Protein 6XWK (pdb70)

Nearest PDB structures (foldseek):
  6xwk-assembly1_AAA  TM=1.006E+00  e=3.021E-22  Phormidium rubidum A09DM
  6hrn-assembly1_A  TM=9.930E-01  e=2.877E-19  Nostoc sp.
  1gh0-assembly2_Q  TM=9.871E-01  e=2.371E-19  Limnospira platensis
  7d6w-assembly1_K  TM=9.845E-01  e=7.202E-19  Synechococcus sp. R42DM
  1f99-assembly1_M-2  TM=9.887E-01  e=1.416E-18  Polysiphonia stricta

B-factor: mean 17.6, std 9.59, range [8.57, 72.84]

Foldseek 3Di:
DDDLLVVQVVVQVVVPHDGDPVSVVSVVVCVVCLVLLLVLLVLLVVCLVVLLVVLLVQLCVVVVVLCPPDDPQGVVDVVNSVVSSVVLSVLSNQLSVCSNRVHNVSCVPPPLVCPVVVCVVSVHQLVSSLSSLVSSLVPSPDDDPSSVSSVVSSVVSNVSRD/DAFLVVVQVVVQVVVVHDRDPVNVVVVVVVVVCLVLLVLLLCQCVVCVLVLLVVLLVVLCVVVVQCDDVVHCHDPVSVVVLSVLLSVLSVLLSVCSNRVHNVSCCPPPQPCLLVVCVVVVNDLLSSLSSLVSSLVVSLCRSVPQPPDDDDDPPVSNVSSSVSSNVNSVRND

Structure (mmCIF, N/CA/C/O backbone):
data_6XWK
#
_entry.id   6XWK
#
_cell.length_a   106.320
_cell.length_b   106.320
_cell.length_c   58.670
_cell.angle_alpha   90.000
_cell.angle_beta   90.000
_cell.angle_gamma   120.000
#
_symmetry.space_group_name_H-M   'P 63'
#
loop_
_entity.id
_entity.type
_entity.pdbx_description
1 polymer 'Phycocyanin alpha subunit'
2 polymer 'Phycocyanin beta subunit'
3 non-polymer PHYCOCYANOBILIN
4 non-polymer DI(HYDROXYETHYL)ETHER
5 non-polymer 1,2-ETHANEDIOL
6 non-polymer IMIDAZOLE
7 non-polymer 'TRIETHYLENE GLYCOL'
8 water water
#
loop_
_atom_site.group_PDB
_atom_site.id
_atom_site.type_symbol
_atom_site.label_atom_id
_atom_site.label_alt_id
_atom_site.label_comp_id
_atom_site.label_asym_id
_atom_site.label_entity_id
_atom_site.label_seq_id
_atom_site.pdbx_PDB_ins_code
_atom_site.Cartn_x
_atom_site.Cartn_y
_atom_site.Cartn_z
_atom_site.occupancy
_atom_site.B_iso_or_equiv
_atom_site.auth_seq_id
_atom_site.auth_comp_id
_atom_site.auth_asym_id
_atom_site.auth_atom_id
_atom_site.pdbx_PDB_model_num
ATOM 1 N N A MET A 1 1 ? 18.782 46.066 -7.025 0.590 14.840 1 MET AAA N 1
ATOM 2 N N B MET A 1 1 ? 17.494 44.299 -6.133 0.410 12.617 1 MET AAA N 1
ATOM 3 C CA A MET A 1 1 ? 19.322 44.661 -7.073 0.590 12.153 1 MET AAA CA 1
ATOM 4 C CA B MET A 1 1 ? 18.741 44.018 -6.812 0.410 12.100 1 MET AAA CA 1
ATOM 5 C C A MET A 1 1 ? 18.414 43.801 -7.958 0.590 12.203 1 MET AAA C 1
ATOM 6 C C B MET A 1 1 ? 18.391 43.044 -7.900 0.410 12.891 1 MET AAA C 1
ATOM 7 O O A MET A 1 1 ? 17.192 43.856 -7.720 0.590 12.802 1 MET AAA O 1
ATOM 8 O O B MET A 1 1 ? 17.585 42.106 -7.780 0.410 12.741 1 MET AAA O 1
ATOM 17 N N . LYS A 1 2 ? 18.982 43.178 -9.004 1.000 13.227 2 LYS AAA N 1
ATOM 18 C CA A LYS A 1 2 ? 18.344 42.111 -9.760 0.500 15.932 2 LYS AAA CA 1
ATOM 19 C CA B LYS A 1 2 ? 18.376 42.184 -9.894 0.500 17.062 2 LYS AAA CA 1
ATOM 20 C C . LYS A 1 2 ? 19.363 41.069 -10.189 1.000 13.108 2 LYS AAA C 1
ATOM 21 O O . LYS A 1 2 ? 20.576 41.333 -10.260 1.000 13.989 2 LYS AAA O 1
ATOM 32 N N . THR A 1 3 ? 18.790 39.906 -10.390 1.000 11.376 3 THR AAA N 1
ATOM 33 C CA . THR A 1 3 ? 19.469 38.716 -10.871 1.000 11.500 3 THR AAA CA 1
ATOM 34 C C . THR A 1 3 ? 18.501 38.019 -11.801 1.000 11.027 3 THR AAA C 1
ATOM 35 O O . THR A 1 3 ? 17.315 38.334 -11.817 1.000 11.171 3 THR AAA O 1
ATOM 39 N N . PRO A 1 4 ? 18.970 37.072 -12.633 1.000 11.257 4 PRO AAA N 1
ATOM 40 C CA . PRO A 1 4 ? 18.020 36.316 -13.456 1.000 11.913 4 PRO AAA CA 1
ATOM 41 C C . PRO A 1 4 ? 16.832 35.766 -12.644 1.000 11.433 4 PRO AAA C 1
ATOM 42 O O . PRO A 1 4 ? 15.693 35.837 -13.111 1.000 12.240 4 PRO AAA O 1
ATOM 46 N N A MET A 1 5 ? 17.086 35.242 -11.443 0.690 11.721 5 MET AAA N 1
ATOM 47 N N B MET A 1 5 ? 17.095 35.244 -11.439 0.310 12.645 5 MET AAA N 1
ATOM 48 C CA A MET A 1 5 ? 15.960 34.734 -10.630 0.690 11.372 5 MET AAA CA 1
ATOM 49 C CA B MET A 1 5 ? 16.027 34.720 -10.547 0.310 13.796 5 MET AAA CA 1
ATOM 50 C C A MET A 1 5 ? 14.962 35.848 -10.300 0.690 11.347 5 MET AAA C 1
ATOM 51 C C B MET A 1 5 ? 14.989 35.813 -10.258 0.310 12.040 5 MET AAA C 1
ATOM 52 O O A MET A 1 5 ? 13.730 35.607 -10.398 0.690 12.785 5 MET AAA O 1
ATOM 53 O O B MET A 1 5 ? 13.775 35.531 -10.366 0.310 12.263 5 MET AAA O 1
ATOM 62 N N . THR A 1 6 ? 15.425 36.999 -9.837 1.000 11.050 6 THR AAA N 1
ATOM 63 C CA . THR A 1 6 ? 14.474 38.061 -9.454 1.000 11.804 6 THR AAA CA 1
ATOM 64 C C . THR A 1 6 ? 13.842 38.642 -10.729 1.000 11.170 6 THR AAA C 1
ATOM 65 O O . THR A 1 6 ? 12.683 39.070 -10.647 1.000 13.082 6 THR AAA O 1
ATOM 69 N N . GLU A 1 7 ? 14.520 38.666 -11.887 1.000 11.381 7 GLU AAA N 1
ATOM 70 C CA A GLU A 1 7 ? 13.908 39.196 -13.125 0.500 12.417 7 GLU AAA CA 1
ATOM 71 C CA B GLU A 1 7 ? 13.920 39.188 -13.136 0.500 12.366 7 GLU AAA CA 1
ATOM 72 C C . GLU A 1 7 ? 12.801 38.252 -13.588 1.000 11.555 7 GLU AAA C 1
ATOM 73 O O . GLU A 1 7 ? 11.805 38.741 -14.150 1.000 13.606 7 GLU AAA O 1
ATOM 84 N N . ALA A 1 8 ? 12.944 36.960 -13.355 1.000 12.128 8 ALA AAA N 1
ATOM 85 C CA . ALA A 1 8 ? 11.857 35.996 -13.658 1.000 13.441 8 ALA AAA CA 1
ATOM 86 C C . ALA A 1 8 ? 10.607 36.335 -12.835 1.000 12.953 8 ALA AAA C 1
ATOM 87 O O . ALA A 1 8 ? 9.480 36.412 -13.360 1.000 14.354 8 ALA AAA O 1
ATOM 89 N N . VAL A 1 9 ? 10.786 36.594 -11.541 1.000 12.780 9 VAL AAA N 1
ATOM 90 C CA . VAL A 1 9 ? 9.673 37.016 -10.658 1.000 12.310 9 VAL AAA CA 1
ATOM 91 C C . VAL A 1 9 ? 9.138 38.368 -11.102 1.000 12.866 9 VAL AAA C 1
ATOM 92 O O . VAL A 1 9 ? 7.893 38.546 -11.126 1.000 14.640 9 VAL AAA O 1
ATOM 96 N N . ALA A 1 10 ? 10.024 39.315 -11.422 1.000 13.081 10 ALA AAA N 1
ATOM 97 C CA . ALA A 1 10 ? 9.551 40.660 -11.811 1.000 14.325 10 ALA AAA CA 1
ATOM 98 C C . ALA A 1 10 ? 8.667 40.566 -13.067 1.000 13.277 10 ALA AAA C 1
ATOM 99 O O . ALA A 1 10 ? 7.669 41.306 -13.172 1.000 15.778 10 ALA AAA O 1
ATOM 101 N N . ALA A 1 11 ? 9.016 39.679 -13.985 1.000 13.988 11 ALA AAA N 1
ATOM 102 C CA . ALA A 1 11 ? 8.236 39.511 -15.226 1.000 14.666 11 ALA AAA CA 1
ATOM 103 C C . ALA A 1 11 ? 6.839 38.971 -14.883 1.000 16.068 11 ALA AAA C 1
ATOM 104 O O . ALA A 1 11 ? 5.814 39.509 -15.317 1.000 17.191 11 ALA AAA O 1
ATOM 106 N N . ALA A 1 12 ? 6.787 37.939 -14.055 1.000 14.104 12 ALA AAA N 1
ATOM 107 C CA . ALA A 1 12 ? 5.500 37.338 -13.633 1.000 14.305 12 ALA AAA CA 1
ATOM 108 C C . ALA A 1 12 ? 4.680 38.393 -12.914 1.000 14.354 12 ALA AAA C 1
ATOM 109 O O . ALA A 1 12 ? 3.492 38.556 -13.208 1.000 16.365 12 ALA AAA O 1
ATOM 111 N N . ASP A 1 13 ? 5.319 39.099 -11.985 1.000 14.738 13 ASP AAA N 1
ATOM 112 C CA . ASP A 1 13 ? 4.603 40.113 -11.188 1.000 15.126 13 ASP AAA CA 1
ATOM 113 C C . ASP A 1 13 ? 4.061 41.218 -12.099 1.000 16.132 13 ASP AAA C 1
ATOM 114 O O . ASP A 1 13 ? 2.921 41.694 -11.868 1.000 19.388 13 ASP AAA O 1
ATOM 119 N N . SER A 1 14 ? 4.844 41.681 -13.057 1.000 17.901 14 SER AAA N 1
ATOM 120 C CA . SER A 1 14 ? 4.415 42.779 -13.965 1.000 18.516 14 SER AAA CA 1
ATOM 121 C C . SER A 1 14 ? 3.132 42.388 -14.713 1.000 20.085 14 SER AAA C 1
ATOM 122 O O . SER A 1 14 ? 2.392 43.294 -15.172 1.000 25.132 14 SER AAA O 1
ATOM 125 N N . GLN A 1 15 ? 2.855 41.088 -14.857 1.000 19.123 15 GLN AAA N 1
ATOM 126 C CA . GLN A 1 15 ? 1.651 40.574 -15.556 1.000 21.269 15 GLN AAA CA 1
ATOM 127 C C . GLN A 1 15 ? 0.623 39.992 -14.575 1.000 20.148 15 GLN AAA C 1
ATOM 128 O O . GLN A 1 15 ? -0.358 39.374 -15.049 1.000 24.669 15 GLN AAA O 1
ATOM 134 N N . GLY A 1 16 ? 0.811 40.197 -13.271 1.000 20.139 16 GLY AAA N 1
ATOM 135 C CA . GLY A 1 16 ? -0.180 39.764 -12.275 1.000 20.572 16 GLY AAA CA 1
ATOM 136 C C . GLY A 1 16 ? -0.380 38.259 -12.275 1.000 21.529 16 GLY AAA C 1
ATOM 137 O O . GLY A 1 16 ? -1.488 37.831 -11.927 1.000 22.618 16 GLY AAA O 1
ATOM 138 N N . ARG A 1 17 ? 0.651 37.463 -12.582 1.000 17.280 17 ARG AAA N 1
ATOM 139 C CA . ARG A 1 17 ? 0.437 36.008 -12.756 1.000 17.110 17 ARG AAA CA 1
ATOM 140 C C . ARG A 1 17 ? 1.459 35.175 -11.994 1.000 13.731 17 ARG AAA C 1
ATOM 141 O O . ARG A 1 17 ? 2.527 35.670 -11.605 1.000 14.071 17 ARG AAA O 1
ATOM 149 N N . PHE A 1 18 ? 1.106 33.913 -11.795 1.000 13.587 18 PHE AAA N 1
ATOM 150 C CA . PHE A 1 18 ? 2.034 32.914 -11.238 1.000 12.889 18 PHE AAA CA 1
ATOM 151 C C . PHE A 1 18 ? 3.178 32.683 -12.215 1.000 13.755 18 PHE AAA C 1
ATOM 152 O O . PHE A 1 18 ? 3.117 33.031 -13.418 1.000 14.263 18 PHE AAA O 1
ATOM 160 N N . LEU A 1 19 ? 4.273 32.143 -11.706 1.000 13.669 19 LEU AAA N 1
ATOM 161 C CA . LEU A 1 19 ? 5.446 31.838 -12.560 1.000 13.421 19 LEU AAA CA 1
ATOM 162 C C . LEU A 1 19 ? 5.064 30.838 -13.643 1.000 14.684 19 LEU AAA C 1
ATOM 163 O O . LEU A 1 19 ? 4.285 29.894 -13.393 1.000 16.976 19 LEU AAA O 1
ATOM 168 N N . SER A 1 20 ? 5.643 31.062 -14.812 1.000 14.979 20 SER AAA N 1
ATOM 169 C CA . SER A 1 20 ? 5.419 30.288 -16.059 1.000 15.524 20 SER AAA CA 1
ATOM 170 C C . SER A 1 20 ? 6.434 29.133 -16.138 1.000 16.212 20 SER AAA C 1
ATOM 171 O O . SER A 1 20 ? 7.461 29.100 -15.399 1.000 14.731 20 SER AAA O 1
ATOM 174 N N A SER A 1 21 ? 6.202 28.217 -17.065 0.530 15.967 21 SER AAA N 1
ATOM 175 N N B SER A 1 21 ? 6.194 28.210 -17.059 0.470 16.381 21 SER AAA N 1
ATOM 176 C CA A SER A 1 21 ? 7.163 27.120 -17.321 0.530 17.258 21 SER AAA CA 1
ATOM 177 C CA B SER A 1 21 ? 7.152 27.112 -17.332 0.470 18.002 21 SER AAA CA 1
ATOM 178 C C A SER A 1 21 ? 8.524 27.720 -17.677 0.530 14.523 21 SER AAA C 1
ATOM 179 C C B SER A 1 21 ? 8.516 27.715 -17.674 0.470 14.846 21 SER AAA C 1
ATOM 180 O O A SER A 1 21 ? 9.549 27.171 -17.250 0.530 15.424 21 SER AAA O 1
ATOM 181 O O B SER A 1 21 ? 9.536 27.166 -17.222 0.470 16.015 21 SER AAA O 1
ATOM 186 N N . SER A 1 22 ? 8.549 28.780 -18.480 1.000 15.192 22 SER AAA N 1
ATOM 187 C CA . SER A 1 22 ? 9.830 29.373 -18.899 1.000 15.987 22 SER AAA CA 1
ATOM 188 C C . SER A 1 22 ? 10.560 29.953 -17.678 1.000 14.691 22 SER AAA C 1
ATOM 189 O O . SER A 1 22 ? 11.790 29.913 -17.600 1.000 14.684 22 SER AAA O 1
ATOM 192 N N . GLU A 1 23 ? 9.834 30.506 -16.728 1.000 14.271 23 GLU AAA N 1
ATOM 193 C CA . GLU A 1 23 ? 10.452 31.094 -15.513 1.000 15.200 23 GLU AAA CA 1
ATOM 194 C C . GLU A 1 23 ? 10.980 29.953 -14.623 1.000 13.157 23 GLU AAA C 1
ATOM 195 O O . GLU A 1 23 ? 12.079 30.094 -14.045 1.000 15.076 23 GLU AAA O 1
ATOM 201 N N . LEU A 1 24 ? 10.300 28.803 -14.550 1.000 14.403 24 LEU AAA N 1
ATOM 202 C CA . LEU A 1 24 ? 10.863 27.643 -13.785 1.000 13.704 24 LEU AAA CA 1
ATOM 203 C C . LEU A 1 24 ? 12.189 27.200 -14.417 1.000 13.362 24 LEU AAA C 1
ATOM 204 O O . LEU A 1 24 ? 13.111 26.780 -13.686 1.000 14.149 24 LEU AAA O 1
ATOM 209 N N . GLN A 1 25 ? 12.326 27.277 -15.739 1.000 12.993 25 GLN AAA N 1
ATOM 210 C CA . GLN A 1 25 ? 13.605 26.904 -16.381 1.000 12.554 25 GLN AAA CA 1
ATOM 211 C C . GLN A 1 25 ? 14.743 27.817 -15.933 1.000 11.494 25 GLN AAA C 1
ATOM 212 O O . GLN A 1 25 ? 15.880 27.342 -15.846 1.000 12.210 25 GLN AAA O 1
ATOM 218 N N . VAL A 1 26 ? 14.457 29.089 -15.663 1.000 11.327 26 VAL AAA N 1
ATOM 219 C CA . VAL A 1 26 ? 15.501 29.999 -15.107 1.000 10.942 26 VAL AAA CA 1
ATOM 220 C C . VAL A 1 26 ? 16.037 29.423 -13.792 1.000 10.345 26 VAL AAA C 1
ATOM 221 O O . VAL A 1 26 ? 17.239 29.440 -13.540 1.000 11.031 26 VAL AAA O 1
ATOM 225 N N . ALA A 1 27 ? 15.147 28.914 -12.947 1.000 11.125 27 ALA AAA N 1
ATOM 226 C CA . ALA A 1 27 ? 15.583 28.322 -11.664 1.000 11.187 27 ALA AAA CA 1
ATOM 227 C C . ALA A 1 27 ? 16.378 27.039 -11.896 1.000 11.474 27 ALA AAA C 1
ATOM 228 O O . ALA A 1 27 ? 17.425 26.855 -11.262 1.000 11.418 27 ALA AAA O 1
ATOM 230 N N . PHE A 1 28 ? 15.948 26.184 -12.819 1.000 11.651 28 PHE AAA N 1
ATOM 231 C CA . PHE A 1 28 ? 16.744 24.975 -13.105 1.000 12.409 28 PHE AAA CA 1
ATOM 232 C C . PHE A 1 28 ? 18.153 25.375 -13.522 1.000 11.366 28 PHE AAA C 1
ATOM 233 O O . PHE A 1 28 ? 19.126 24.791 -13.058 1.000 11.952 28 PHE AAA O 1
ATOM 241 N N . GLY A 1 29 ? 18.260 26.317 -14.460 1.000 11.104 29 GLY AAA N 1
ATOM 242 C CA . GLY A 1 29 ? 19.587 26.714 -14.936 1.000 10.938 29 GLY AAA CA 1
ATOM 243 C C . GLY A 1 29 ? 20.419 27.330 -13.829 1.000 11.493 29 GLY AAA C 1
ATOM 244 O O . GLY A 1 29 ? 21.633 27.098 -13.749 1.000 11.802 29 GLY AAA O 1
ATOM 245 N N . ARG A 1 30 ? 19.797 28.166 -13.008 1.000 10.208 30 ARG AAA N 1
ATOM 246 C CA . ARG A 1 30 ? 20.542 28.854 -11.945 1.000 10.748 30 ARG AAA CA 1
ATOM 247 C C . ARG A 1 30 ? 21.121 27.814 -10.990 1.000 10.329 30 ARG AAA C 1
ATOM 248 O O . ARG A 1 30 ? 22.297 27.870 -10.667 1.000 11.579 30 ARG AAA O 1
ATOM 256 N N . PHE A 1 31 ? 20.288 26.887 -10.533 1.000 11.055 31 PHE AAA N 1
ATOM 257 C CA . PHE A 1 31 ? 20.803 25.912 -9.573 1.000 11.522 31 PHE AAA CA 1
ATOM 258 C C . PHE A 1 31 ? 21.808 24.967 -10.232 1.000 13.551 31 PHE AAA C 1
ATOM 259 O O . PHE A 1 31 ? 22.725 24.494 -9.554 1.000 15.209 31 PHE AAA O 1
ATOM 267 N N . ARG A 1 32 ? 21.688 24.716 -11.532 1.000 12.408 32 ARG AAA N 1
ATOM 268 C CA . ARG A 1 32 ? 22.645 23.829 -12.226 1.000 13.338 32 ARG AAA CA 1
ATOM 269 C C . ARG A 1 32 ? 24.056 24.431 -12.198 1.000 13.559 32 ARG AAA C 1
ATOM 270 O O . ARG A 1 32 ? 25.027 23.674 -12.124 1.000 16.337 32 ARG AAA O 1
ATOM 278 N N . GLN A 1 33 ? 24.182 25.753 -12.276 1.000 13.269 33 GLN AAA N 1
ATOM 279 C CA . GLN A 1 33 ? 25.503 26.408 -12.376 1.000 14.968 33 GLN AAA CA 1
ATOM 280 C C . GLN A 1 33 ? 25.914 27.178 -11.135 1.000 12.826 33 GLN AAA C 1
ATOM 281 O O . GLN A 1 33 ? 27.032 27.682 -11.127 1.000 13.571 33 GLN AAA O 1
ATOM 287 N N . ALA A 1 34 ? 25.062 27.278 -10.114 1.000 11.602 34 ALA AAA N 1
ATOM 288 C CA . ALA A 1 34 ? 25.359 28.206 -8.997 1.000 12.138 34 ALA AAA CA 1
ATOM 289 C C . ALA A 1 34 ? 26.609 27.789 -8.230 1.000 11.842 34 ALA AAA C 1
ATOM 290 O O . ALA A 1 34 ? 27.356 28.666 -7.763 1.000 13.056 34 ALA AAA O 1
ATOM 292 N N . GLN A 1 35 ? 26.832 26.493 -8.081 1.000 12.729 35 GLN AAA N 1
ATOM 293 C CA . GLN A 1 35 ? 27.971 26.025 -7.278 1.000 13.882 35 GLN AAA CA 1
ATOM 294 C C . GLN A 1 35 ? 29.270 26.556 -7.885 1.000 13.480 35 GLN AAA C 1
ATOM 295 O O . GLN A 1 35 ? 30.197 26.892 -7.131 1.000 14.823 35 GLN AAA O 1
ATOM 301 N N . ALA A 1 36 ? 29.378 26.645 -9.210 1.000 13.370 36 ALA AAA N 1
ATOM 302 C CA . ALA A 1 36 ? 30.618 27.108 -9.861 1.000 14.070 36 ALA AAA CA 1
ATOM 303 C C . A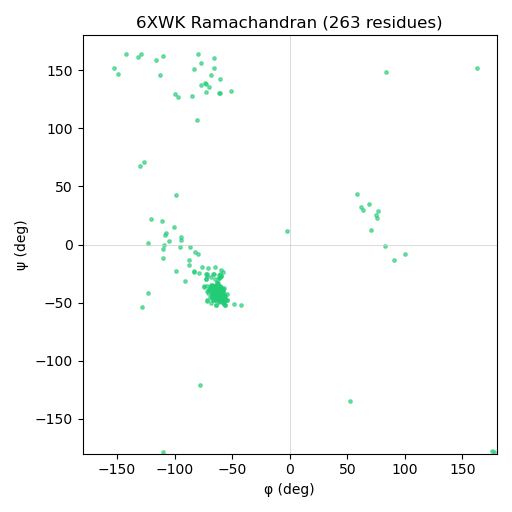LA A 1 36 ? 30.968 28.503 -9.315 1.000 13.342 36 ALA AAA C 1
ATOM 304 O O . ALA A 1 36 ? 32.141 28.813 -9.051 1.000 13.396 36 ALA AAA O 1
ATOM 306 N N . GLY A 1 37 ? 29.971 29.373 -9.272 1.000 13.059 37 GLY AAA N 1
ATOM 307 C CA . GLY A 1 37 ? 30.198 30.747 -8.812 1.000 12.037 37 GLY AAA CA 1
ATOM 308 C C . GLY A 1 37 ? 30.534 30.793 -7.328 1.000 10.280 37 GLY AAA C 1
ATOM 309 O O . GLY A 1 37 ? 31.413 31.577 -6.907 1.000 11.564 37 GLY AAA O 1
ATOM 310 N N . LEU A 1 38 ? 29.874 29.969 -6.522 1.000 10.631 38 LEU AAA N 1
ATOM 311 C CA . LEU A 1 38 ? 30.179 29.894 -5.078 1.000 10.591 38 LEU AAA CA 1
ATOM 312 C C . LEU A 1 38 ? 31.633 29.481 -4.882 1.000 11.177 38 LEU AAA C 1
ATOM 313 O O . LEU A 1 38 ? 32.338 30.099 -4.058 1.000 11.359 38 LEU AAA O 1
ATOM 318 N N . SER A 1 39 ? 32.079 28.460 -5.605 1.000 11.392 39 SER AAA N 1
ATOM 319 C CA . SER A 1 39 ? 33.447 27.957 -5.438 1.000 11.793 39 SER AAA CA 1
ATOM 320 C C . SER A 1 39 ? 34.458 29.020 -5.868 1.000 12.353 39 SER AAA C 1
ATOM 321 O O . SER A 1 39 ? 35.485 29.183 -5.199 1.000 13.720 39 SER AAA O 1
ATOM 324 N N . ALA A 1 40 ? 34.213 29.684 -7.000 1.000 11.609 40 ALA AAA N 1
ATOM 325 C CA . ALA A 1 40 ? 35.132 30.726 -7.483 1.000 11.778 40 ALA AAA CA 1
ATOM 326 C C . ALA A 1 40 ? 35.201 31.898 -6.487 1.000 11.328 40 ALA AAA C 1
ATOM 327 O O . ALA A 1 40 ? 36.273 32.430 -6.223 1.000 12.749 40 ALA AAA O 1
ATOM 329 N N . ALA A 1 41 ? 34.056 32.305 -5.951 1.000 10.934 41 ALA AAA N 1
ATOM 330 C CA . ALA A 1 41 ? 34.030 33.390 -4.950 1.000 11.007 41 ALA AAA CA 1
ATOM 331 C C . ALA A 1 41 ? 34.898 33.036 -3.738 1.000 11.170 41 ALA AAA C 1
ATOM 332 O O . ALA A 1 41 ? 35.675 33.868 -3.239 1.000 13.342 41 ALA AAA O 1
ATOM 334 N N . GLN A 1 42 ? 34.729 31.817 -3.256 1.000 12.250 42 GLN AAA N 1
ATOM 335 C CA . GLN A 1 42 ? 35.455 31.339 -2.065 1.000 14.099 42 GLN AAA CA 1
ATOM 336 C C . GLN A 1 42 ? 36.954 31.314 -2.361 1.000 15.229 42 GLN AAA C 1
ATOM 337 O O . GLN A 1 42 ? 37.742 31.711 -1.508 1.000 16.924 42 GLN AAA O 1
ATOM 343 N N . ALA A 1 43 ? 37.353 30.859 -3.548 1.000 15.198 43 ALA AAA N 1
ATOM 344 C CA . ALA A 1 43 ? 38.778 30.799 -3.911 1.000 18.249 43 ALA AAA CA 1
ATOM 345 C C . ALA A 1 43 ? 39.360 32.217 -3.890 1.000 16.354 43 ALA AAA C 1
ATOM 346 O O . ALA A 1 43 ? 40.452 32.418 -3.374 1.000 19.938 43 ALA AAA O 1
ATOM 348 N N . LEU A 1 44 ? 38.690 33.183 -4.503 1.000 13.286 44 LEU AAA N 1
ATOM 349 C CA . LEU A 1 44 ? 39.191 34.582 -4.518 1.000 13.153 44 LEU AAA CA 1
ATOM 350 C C . LEU A 1 44 ? 39.279 35.124 -3.101 1.000 14.024 44 LEU AAA C 1
ATOM 351 O O . LEU A 1 44 ? 40.268 35.779 -2.764 1.000 14.598 44 LEU AAA O 1
ATOM 356 N N . SER A 1 45 ? 38.233 34.936 -2.308 1.000 13.601 45 SER AAA N 1
ATOM 357 C CA A SER A 1 45 ? 38.156 35.455 -0.920 0.510 14.121 45 SER AAA CA 1
ATOM 358 C CA B SER A 1 45 ? 38.225 35.566 -0.969 0.490 14.398 45 SER AAA CA 1
ATOM 359 C C . SER A 1 45 ? 39.385 35.006 -0.127 1.000 14.545 45 SER AAA C 1
ATOM 360 O O . SER A 1 45 ? 39.953 35.790 0.630 1.000 15.545 45 SER AAA O 1
ATOM 365 N N . GLU A 1 46 ? 39.756 33.742 -0.307 1.000 14.756 46 GLU AAA N 1
ATOM 366 C CA . GLU A 1 46 ? 40.846 33.156 0.484 1.000 15.802 46 GLU AAA CA 1
ATOM 367 C C . GLU A 1 46 ? 42.182 33.812 0.137 1.000 15.024 46 GLU AAA C 1
ATOM 368 O O . GLU A 1 46 ? 43.041 33.807 0.994 1.000 18.059 46 GLU AAA O 1
ATOM 374 N N . ASN A 1 47 ? 42.311 34.367 -1.062 1.000 14.063 47 ASN AAA N 1
ATOM 375 C CA A ASN A 1 47 ? 43.546 35.012 -1.556 0.500 14.217 47 ASN AAA CA 1
ATOM 376 C CA B ASN A 1 47 ? 43.561 35.023 -1.524 0.500 13.553 47 ASN AAA CA 1
ATOM 377 C C . ASN A 1 47 ? 43.391 36.542 -1.584 1.000 12.748 47 ASN AAA C 1
ATOM 378 O O . ASN A 1 47 ? 44.207 37.197 -2.230 1.000 13.305 47 ASN AAA O 1
ATOM 387 N N . ALA A 1 48 ? 42.426 37.102 -0.851 1.000 12.898 48 ALA AAA N 1
ATOM 388 C CA . ALA A 1 48 ? 42.118 38.540 -1.012 1.000 13.982 48 ALA AAA CA 1
ATOM 389 C C . ALA A 1 48 ? 43.301 39.406 -0.618 1.000 12.489 48 ALA AAA C 1
ATOM 390 O O . ALA A 1 48 ? 43.588 40.384 -1.340 1.000 13.424 48 ALA AAA O 1
ATOM 392 N N . AS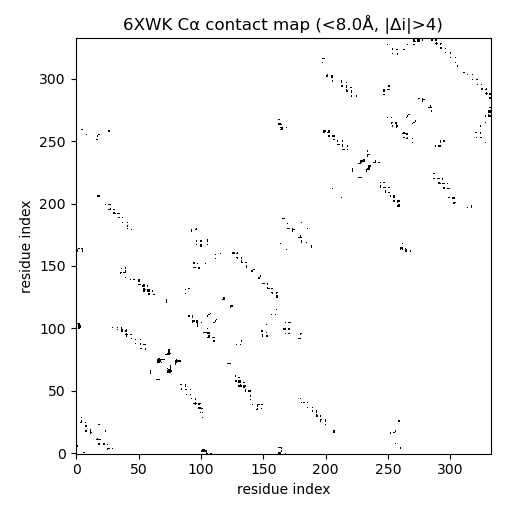P A 1 49 ? 43.963 39.125 0.495 1.000 14.629 49 ASP AAA N 1
ATOM 393 C CA . ASP A 1 49 ? 45.042 40.033 0.930 1.000 17.835 49 ASP AAA CA 1
ATOM 394 C C . ASP A 1 49 ? 46.147 40.109 -0.123 1.000 15.680 49 ASP AAA C 1
ATOM 395 O O . ASP A 1 49 ? 46.578 41.208 -0.466 1.000 16.757 49 ASP AAA O 1
ATOM 400 N N A SER A 1 50 ? 46.608 38.960 -0.619 0.620 14.312 50 SER AAA N 1
ATOM 401 N N B SER A 1 50 ? 46.598 38.971 -0.644 0.380 16.443 50 SER AAA N 1
ATOM 402 C CA A SER A 1 50 ? 47.680 38.900 -1.642 0.620 14.639 50 SER AAA CA 1
ATOM 403 C CA B SER A 1 50 ? 47.712 38.950 -1.621 0.380 16.421 50 SER AAA CA 1
ATOM 404 C C A SER A 1 50 ? 47.211 39.648 -2.892 0.620 13.040 50 SER AAA C 1
ATOM 405 C C B SER A 1 50 ? 47.251 39.572 -2.946 0.380 14.242 50 SER AAA C 1
ATOM 406 O O A SER A 1 50 ? 47.980 40.467 -3.436 0.620 14.085 50 SER AAA O 1
ATOM 407 O O B SER A 1 50 ? 48.071 40.249 -3.591 0.380 14.279 50 SER AAA O 1
ATOM 412 N N . LEU A 1 51 ? 45.994 39.367 -3.358 1.000 12.719 51 LEU AAA N 1
ATOM 413 C CA . LEU A 1 51 ? 45.513 39.971 -4.619 1.000 11.829 51 LEU AAA CA 1
ATOM 414 C C . LEU A 1 51 ? 45.403 41.488 -4.493 1.000 11.521 51 LEU AAA C 1
ATOM 415 O O . LEU A 1 51 ? 45.814 42.190 -5.407 1.000 11.665 51 LEU AAA O 1
ATOM 420 N N . VAL A 1 52 ? 44.868 41.978 -3.364 1.000 10.986 52 VAL AAA N 1
ATOM 421 C CA . VAL A 1 52 ? 44.680 43.429 -3.196 1.000 11.489 52 VAL AAA CA 1
ATOM 422 C C . VAL A 1 52 ? 46.045 44.107 -3.092 1.000 11.537 52 VAL AAA C 1
ATOM 423 O O . VAL A 1 52 ? 46.259 45.140 -3.735 1.000 12.785 52 VAL AAA O 1
ATOM 427 N N . ASP A 1 53 ? 46.910 43.594 -2.224 1.000 12.623 53 ASP AAA N 1
ATOM 428 C CA . ASP A 1 53 ? 48.233 44.222 -2.016 1.000 14.542 53 ASP AAA CA 1
ATOM 429 C C . ASP A 1 53 ? 49.044 44.157 -3.324 1.000 13.446 53 ASP AAA C 1
ATOM 430 O O . ASP A 1 53 ? 49.726 45.127 -3.677 1.000 13.655 53 ASP AAA O 1
ATOM 435 N N . GLY A 1 54 ? 48.989 43.030 -4.018 1.000 12.407 54 GLY AAA N 1
ATOM 436 C CA . GLY A 1 54 ? 49.724 42.906 -5.269 1.000 13.012 54 GLY AAA CA 1
ATOM 437 C C . GLY A 1 54 ? 49.160 43.870 -6.310 1.000 11.773 54 GLY AAA C 1
ATOM 438 O O . GLY A 1 54 ? 49.914 44.470 -7.075 1.000 12.365 54 GLY AAA O 1
ATOM 439 N N . ALA A 1 55 ? 47.856 44.040 -6.335 1.000 11.312 55 ALA AAA N 1
ATOM 440 C CA . ALA A 1 55 ? 47.207 44.928 -7.315 1.000 10.748 55 ALA AAA CA 1
ATOM 441 C C . ALA A 1 55 ? 47.616 46.376 -7.034 1.000 10.644 55 ALA AAA C 1
ATOM 442 O O . ALA A 1 55 ? 47.913 47.146 -7.951 1.000 10.775 55 ALA AAA O 1
ATOM 444 N N . ALA A 1 56 ? 47.635 46.758 -5.759 1.000 10.493 56 ALA AAA N 1
ATOM 445 C CA . ALA A 1 56 ? 48.039 48.131 -5.395 1.000 11.119 56 ALA AAA CA 1
ATOM 446 C C . ALA A 1 56 ? 49.479 48.377 -5.876 1.000 11.271 56 ALA AAA C 1
ATOM 447 O O . ALA A 1 56 ? 49.751 49.400 -6.490 1.000 11.698 56 ALA AAA O 1
ATOM 449 N N A GLN A 1 57 ? 50.384 47.446 -5.605 0.540 11.989 57 GLN AAA N 1
ATOM 450 N N B GLN A 1 57 ? 50.379 47.442 -5.553 0.460 12.596 57 GLN AAA N 1
ATOM 451 C CA A GLN A 1 57 ? 51.789 47.641 -6.025 0.540 12.228 57 GLN AAA CA 1
ATOM 452 C CA B GLN A 1 57 ? 51.795 47.479 -5.998 0.460 13.937 57 GLN AAA CA 1
ATOM 453 C C A GLN A 1 57 ? 51.874 47.658 -7.557 0.540 12.001 57 GLN AAA C 1
ATOM 454 C C B GLN A 1 57 ? 51.833 47.669 -7.522 0.460 12.665 57 GLN AAA C 1
ATOM 455 O O A GLN A 1 57 ? 52.749 48.373 -8.090 0.540 12.643 57 GLN AAA O 1
ATOM 456 O O B GLN A 1 57 ? 52.616 48.514 -8.006 0.460 13.301 57 GLN AAA O 1
ATOM 467 N N . ALA A 1 58 ? 51.036 46.901 -8.262 1.000 11.742 58 ALA AAA N 1
ATOM 468 C CA . ALA A 1 58 ? 51.015 46.937 -9.735 1.000 11.571 58 ALA AAA CA 1
ATOM 469 C C . ALA A 1 58 ? 50.620 48.331 -10.244 1.000 11.225 58 ALA AAA C 1
ATOM 470 O O . ALA A 1 58 ? 51.209 48.837 -11.195 1.000 12.471 58 ALA AAA O 1
ATOM 472 N N . VAL A 1 59 ? 49.645 48.955 -9.583 1.000 11.253 59 VAL AAA N 1
ATOM 473 C CA . VAL A 1 59 ? 49.208 50.316 -9.955 1.000 10.942 59 VAL AAA CA 1
ATOM 474 C C . VAL A 1 59 ? 50.343 51.304 -9.700 1.000 10.973 59 VAL AAA C 1
ATOM 475 O O . VAL A 1 59 ? 50.641 52.133 -10.537 1.000 12.000 59 VAL AAA O 1
ATOM 479 N N . TYR A 1 60 ? 50.979 51.209 -8.533 1.000 11.126 60 TYR AAA N 1
ATOM 480 C CA . TYR A 1 60 ? 52.049 52.162 -8.183 1.000 11.672 60 TYR AAA CA 1
ATOM 481 C C . TYR A 1 60 ? 53.202 52.022 -9.192 1.000 11.646 60 TYR AAA C 1
ATOM 482 O O . TYR A 1 60 ? 53.851 53.006 -9.501 1.000 12.156 60 TYR AAA O 1
ATOM 491 N N . GLN A 1 61 ? 53.479 50.813 -9.662 1.000 11.679 61 GLN AAA N 1
ATOM 492 C CA . GLN A 1 61 ? 54.556 50.578 -10.646 1.000 11.890 61 GLN AAA CA 1
ATOM 493 C C . GLN A 1 61 ? 54.199 51.234 -11.982 1.000 12.499 61 GLN AAA C 1
ATOM 494 O O . GLN A 1 61 ? 55.058 51.855 -12.600 1.000 12.967 61 GLN AAA O 1
ATOM 500 N N . LYS A 1 62 ? 52.965 51.075 -12.449 1.000 12.656 62 LYS AAA N 1
ATOM 501 C CA . LYS A 1 62 ? 52.539 51.643 -13.739 1.000 14.147 62 LYS AAA CA 1
ATOM 502 C C . LYS A 1 62 ? 52.378 53.151 -13.695 1.000 12.156 62 LYS AAA C 1
ATOM 503 O O . LYS A 1 62 ? 52.558 53.794 -14.754 1.000 13.842 62 LYS AAA O 1
ATOM 509 N N . PHE A 1 63 ? 52.032 53.705 -12.530 1.000 11.301 63 PHE AAA N 1
ATOM 510 C CA . PHE A 1 63 ? 51.755 55.132 -12.367 1.000 11.223 63 PHE AAA CA 1
ATOM 511 C C . PHE A 1 63 ? 52.604 55.682 -11.237 1.000 10.401 63 PHE AAA C 1
ATOM 512 O O . PHE A 1 63 ? 52.108 55.976 -10.154 1.000 11.109 63 PHE AAA O 1
ATOM 520 N N . PRO A 1 64 ? 53.939 55.808 -11.421 1.000 11.868 64 PRO AAA N 1
ATOM 521 C CA . PRO A 1 64 ? 54.794 56.130 -10.281 1.000 13.282 64 PRO AAA CA 1
ATOM 522 C C . PRO A 1 64 ? 54.473 57.459 -9.597 1.000 12.480 64 PRO AAA C 1
ATOM 523 O O . PRO A 1 64 ? 54.670 57.605 -8.394 1.000 14.000 64 PRO AAA O 1
ATOM 527 N N . TYR A 1 65 ? 53.925 58.400 -10.336 1.000 12.542 65 TYR AAA N 1
ATOM 528 C CA . TYR A 1 65 ? 53.558 59.729 -9.802 1.000 12.511 65 TYR AAA CA 1
ATOM 529 C C . TYR A 1 65 ? 52.548 59.608 -8.670 1.000 12.359 65 TYR AAA C 1
ATOM 530 O O . TYR A 1 65 ? 52.495 60.500 -7.808 1.000 13.600 65 TYR AAA O 1
ATOM 539 N N . THR A 1 66 ? 51.747 58.549 -8.667 1.000 11.644 66 THR AAA N 1
ATOM 540 C CA . THR A 1 66 ? 50.707 58.390 -7.627 1.000 11.788 66 THR AAA CA 1
ATOM 541 C C . THR A 1 66 ? 51.312 58.211 -6.238 1.000 12.102 66 THR AAA C 1
ATOM 542 O O . THR A 1 66 ? 50.579 58.424 -5.266 1.000 12.707 66 THR AAA O 1
ATOM 546 N N . THR A 1 67 ? 52.583 57.822 -6.121 1.000 11.782 67 THR AAA N 1
ATOM 547 C CA . THR A 1 67 ? 53.216 57.677 -4.796 1.000 11.906 67 THR AAA CA 1
ATOM 548 C C . THR A 1 67 ? 54.238 58.785 -4.553 1.000 12.524 67 THR AAA C 1
ATOM 549 O O . THR A 1 67 ? 54.861 58.767 -3.504 1.000 14.886 67 THR AAA O 1
ATOM 553 N N . GLN A 1 68 ? 54.309 59.778 -5.422 1.000 13.100 68 GLN AAA N 1
ATOM 554 C CA . GLN A 1 68 ? 55.333 60.857 -5.335 1.000 15.113 68 GLN AAA CA 1
ATOM 555 C C . GLN A 1 68 ? 54.685 62.234 -5.262 1.000 17.447 68 GLN AAA C 1
ATOM 556 O O . GLN A 1 68 ? 55.172 63.056 -4.505 1.000 21.901 68 GLN AAA O 1
ATOM 562 N N . MET A 1 69 ? 53.644 62.480 -6.042 1.000 16.415 69 MET AAA N 1
ATOM 563 C CA . MET A 1 69 ? 53.000 63.804 -6.090 1.000 17.793 69 MET AAA CA 1
ATOM 564 C C . MET A 1 69 ? 52.193 64.021 -4.818 1.000 17.644 69 MET AAA C 1
ATOM 565 O O . MET A 1 69 ? 51.496 63.088 -4.351 1.000 16.278 69 MET AAA O 1
ATOM 570 N N . GLN A 1 70 ? 52.261 65.236 -4.292 1.000 20.110 70 GLN AAA N 1
ATOM 571 C CA . GLN A 1 70 ? 51.438 65.630 -3.144 1.000 20.721 70 GLN AAA CA 1
ATOM 572 C C . GLN A 1 70 ? 50.033 65.895 -3.680 1.000 20.164 70 GLN AAA C 1
ATOM 573 O O . GLN A 1 70 ? 49.869 66.521 -4.712 1.000 24.481 70 GLN AAA O 1
ATOM 579 N N . GLY A 1 71 ? 49.053 65.432 -2.958 1.000 17.392 71 GLY AAA N 1
ATOM 580 C CA . GLY A 1 71 ? 47.651 65.761 -3.216 1.000 18.236 71 GLY AAA CA 1
ATOM 581 C C . GLY A 1 71 ? 46.742 64.783 -2.516 1.000 15.370 71 GLY AAA C 1
ATOM 582 O O . GLY A 1 71 ? 47.134 63.638 -2.311 1.000 14.683 71 GLY AAA O 1
ATOM 583 N N . ASP A 1 72 ? 45.547 65.239 -2.169 1.000 17.205 72 ASP AAA N 1
ATOM 584 C CA . ASP A 1 72 ? 44.570 64.383 -1.464 1.000 17.229 72 ASP AAA CA 1
ATOM 585 C C . ASP A 1 72 ? 44.186 63.159 -2.302 1.000 14.367 72 ASP AAA C 1
ATOM 586 O O . ASP A 1 72 ? 43.790 62.141 -1.713 1.000 16.386 72 ASP AAA O 1
ATOM 591 N N . ASN A 1 73 ? 44.283 63.251 -3.625 1.000 13.868 73 ASN AAA N 1
ATOM 592 C CA . ASN A 1 73 ? 43.887 62.169 -4.557 1.000 13.037 73 ASN AAA CA 1
ATOM 593 C C . ASN A 1 73 ? 44.979 61.114 -4.711 1.000 11.547 73 ASN AAA C 1
ATOM 594 O O . ASN A 1 73 ? 44.699 60.105 -5.359 1.000 12.014 73 ASN AAA O 1
ATOM 599 N N . TYR A 1 74 ? 46.163 61.307 -4.135 1.000 12.110 74 TYR AAA N 1
ATOM 600 C CA . TYR A 1 74 ? 47.312 60.429 -4.404 1.000 11.845 74 TYR AAA CA 1
ATOM 601 C C . TYR A 1 74 ? 47.681 59.563 -3.211 1.000 11.989 74 TYR AAA C 1
ATOM 602 O O . TYR A 1 74 ? 47.361 59.835 -2.061 1.000 15.470 74 TYR AAA O 1
ATOM 611 N N . ALA A 1 75 ? 48.430 58.526 -3.515 1.000 13.126 75 ALA AAA N 1
ATOM 612 C CA . ALA A 1 75 ? 48.945 57.511 -2.576 1.000 11.840 75 ALA AAA CA 1
ATOM 613 C C . ALA A 1 75 ? 50.404 57.832 -2.205 1.000 12.266 75 ALA AAA C 1
ATOM 614 O O . ALA A 1 75 ? 51.216 56.900 -2.061 1.000 13.629 75 ALA AAA O 1
ATOM 616 N N . SER A 1 76 ? 50.692 59.110 -1.963 1.000 13.598 76 SER AAA N 1
ATOM 617 C CA . SER A 1 76 ? 52.035 59.564 -1.552 1.000 14.417 76 SER AAA CA 1
ATOM 618 C C . SER A 1 76 ? 52.183 59.677 -0.042 1.000 16.465 76 SER AAA C 1
ATOM 619 O O . SER A 1 76 ? 53.216 60.164 0.388 1.000 22.868 76 SER AAA O 1
ATOM 622 N N . THR A 1 77 ? 51.154 59.300 0.708 1.000 15.295 77 THR AAA N 1
ATOM 623 C CA . THR A 1 77 ? 51.123 59.280 2.173 1.000 15.736 77 THR AAA CA 1
ATOM 624 C C . THR A 1 77 ? 50.627 57.904 2.576 1.000 15.241 77 THR AAA C 1
ATOM 625 O O . THR A 1 77 ? 49.962 57.231 1.790 1.000 14.817 77 THR AAA O 1
ATOM 629 N N . PRO A 1 78 ? 50.820 57.526 3.849 1.000 17.630 78 PRO AAA N 1
ATOM 630 C CA . PRO A 1 78 ? 50.218 56.290 4.337 1.000 17.682 78 PRO AAA CA 1
ATOM 631 C C . PRO A 1 78 ? 48.689 56.290 4.191 1.000 15.839 78 PRO AAA C 1
ATOM 632 O O . PRO A 1 78 ? 48.101 55.276 3.845 1.000 15.227 78 PRO AAA O 1
ATOM 636 N N . GLU A 1 79 ? 48.074 57.440 4.436 1.000 16.393 79 GLU AAA N 1
ATOM 637 C CA . GLU A 1 79 ? 46.606 57.582 4.383 1.000 15.874 79 GLU AAA CA 1
ATOM 638 C C . GLU A 1 79 ? 46.147 57.327 2.944 1.000 13.846 79 GLU AAA C 1
ATOM 639 O O . GLU A 1 79 ? 45.106 56.634 2.740 1.000 13.755 79 GLU AAA O 1
ATOM 645 N N . GLY A 1 80 ? 46.853 57.885 1.956 1.000 12.668 80 GLY AAA N 1
ATOM 646 C CA . GLY A 1 80 ? 46.474 57.706 0.555 1.000 11.931 80 GLY AAA CA 1
ATOM 647 C C . GLY A 1 80 ? 46.636 56.266 0.121 1.000 11.889 80 GLY AAA C 1
ATOM 648 O O . GLY A 1 80 ? 45.781 55.726 -0.605 1.000 11.198 80 GLY AAA O 1
ATOM 649 N N A LYS A 1 81 ? 47.750 55.633 0.507 0.550 11.723 81 LYS AAA N 1
ATOM 650 N N B LYS A 1 81 ? 47.741 55.629 0.516 0.450 11.855 81 LYS AAA N 1
ATOM 651 C CA A LYS A 1 81 ? 47.955 54.196 0.201 0.550 12.224 81 LYS AAA CA 1
ATOM 652 C CA B LYS A 1 81 ? 47.951 54.197 0.193 0.450 12.623 81 LYS AAA CA 1
ATOM 653 C C A LYS A 1 81 ? 46.812 53.384 0.815 0.550 11.317 81 LYS AAA C 1
ATOM 654 C C B LYS A 1 81 ? 46.830 53.366 0.823 0.450 11.589 81 LYS AAA C 1
ATOM 655 O O A LYS A 1 81 ? 46.330 52.437 0.165 0.550 11.963 81 LYS AAA O 1
ATOM 656 O O B LYS A 1 81 ? 46.379 52.391 0.187 0.450 12.129 81 LYS AAA O 1
ATOM 667 N N . ALA A 1 82 ? 46.377 53.730 2.018 1.000 11.802 82 ALA AAA N 1
ATOM 668 C CA . ALA A 1 82 ? 45.310 52.965 2.681 1.000 12.066 82 ALA AAA CA 1
ATOM 669 C C . ALA A 1 82 ? 43.996 53.145 1.904 1.000 10.585 82 ALA AAA C 1
ATOM 670 O O . ALA A 1 82 ? 43.232 52.178 1.770 1.000 10.811 82 ALA AAA O 1
ATOM 672 N N . LYS A 1 83 ? 43.679 54.370 1.508 1.000 10.833 83 LYS AAA N 1
ATOM 673 C CA . LYS A 1 83 ? 42.465 54.594 0.691 1.000 10.450 83 LYS AAA CA 1
ATOM 674 C C . LYS A 1 83 ? 42.527 53.734 -0.580 1.000 9.944 83 LYS AAA C 1
ATOM 675 O O . LYS A 1 83 ? 41.541 53.129 -0.982 1.000 9.665 83 LYS AAA O 1
ATOM 681 N N . CYS A 1 84 ? 43.702 53.692 -1.215 1.000 10.082 84 CYS AAA N 1
ATOM 682 C CA . CYS A 1 84 ? 43.829 52.977 -2.496 1.000 9.909 84 CYS AAA CA 1
ATOM 683 C C . CYS A 1 84 ? 43.635 51.473 -2.298 1.000 9.858 84 CYS AAA C 1
ATOM 684 O O . CYS A 1 84 ? 42.826 50.842 -3.022 1.000 9.655 84 CYS AAA O 1
ATOM 687 N N . ALA A 1 85 ? 44.312 50.892 -1.306 1.000 9.808 85 ALA AAA N 1
ATOM 688 C CA . ALA A 1 85 ? 44.158 49.461 -1.040 1.000 10.520 85 ALA AAA CA 1
ATOM 689 C C . ALA A 1 85 ? 42.712 49.166 -0.634 1.000 9.551 85 ALA AAA C 1
ATOM 690 O O . ALA A 1 85 ? 42.167 48.126 -1.046 1.000 10.541 85 ALA AAA O 1
ATOM 692 N N . ARG A 1 86 ? 42.091 50.044 0.148 1.000 9.563 86 ARG AAA N 1
ATOM 693 C CA . ARG A 1 86 ? 40.681 49.873 0.516 1.000 9.679 86 ARG AAA CA 1
ATOM 694 C C . ARG A 1 86 ? 39.821 49.792 -0.743 1.000 9.169 86 ARG AAA C 1
ATOM 695 O O . ARG A 1 86 ? 38.996 48.911 -0.872 1.000 9.419 86 ARG AAA O 1
ATOM 703 N N . ASP A 1 87 ? 39.995 50.764 -1.641 1.000 9.085 87 ASP AAA N 1
ATOM 704 C CA . ASP A 1 87 ? 39.174 50.789 -2.877 1.000 9.266 87 ASP AAA CA 1
ATOM 705 C C . ASP A 1 87 ? 39.383 49.514 -3.701 1.000 8.946 87 ASP AAA C 1
ATOM 706 O O . ASP A 1 87 ? 38.418 48.976 -4.253 1.000 8.867 87 ASP AAA O 1
ATOM 711 N N . ILE A 1 88 ? 40.630 49.099 -3.839 1.000 9.066 88 ILE AAA N 1
ATOM 712 C CA . ILE A 1 88 ? 40.885 47.873 -4.636 1.000 9.545 88 ILE AAA CA 1
ATOM 713 C C . ILE A 1 88 ? 40.192 46.683 -3.977 1.000 9.251 88 ILE AAA C 1
ATOM 714 O O . ILE A 1 88 ? 39.585 45.846 -4.664 1.000 9.497 88 ILE AAA O 1
ATOM 719 N N . GLY A 1 89 ? 40.235 46.607 -2.656 1.000 8.817 89 GLY AAA N 1
ATOM 720 C CA . GLY A 1 89 ? 39.501 45.550 -1.939 1.000 9.684 89 GLY AAA CA 1
ATOM 721 C C . GLY A 1 89 ? 38.005 45.634 -2.186 1.000 9.420 89 GLY AAA C 1
ATOM 722 O O . GLY A 1 89 ? 37.350 44.590 -2.265 1.000 10.080 89 GLY AAA O 1
ATOM 723 N N . TYR A 1 90 ? 37.454 46.842 -2.301 1.000 9.082 90 TYR AAA N 1
ATOM 724 C CA . TYR A 1 90 ? 36.029 46.977 -2.654 1.000 9.579 90 TYR AAA CA 1
ATOM 725 C C . TYR A 1 90 ? 35.763 46.296 -3.986 1.000 9.317 90 TYR AAA C 1
ATOM 726 O O . TYR A 1 90 ? 34.777 45.573 -4.127 1.000 9.586 90 TYR AAA O 1
ATOM 735 N N . TYR A 1 91 ? 36.587 46.587 -5.004 1.000 9.2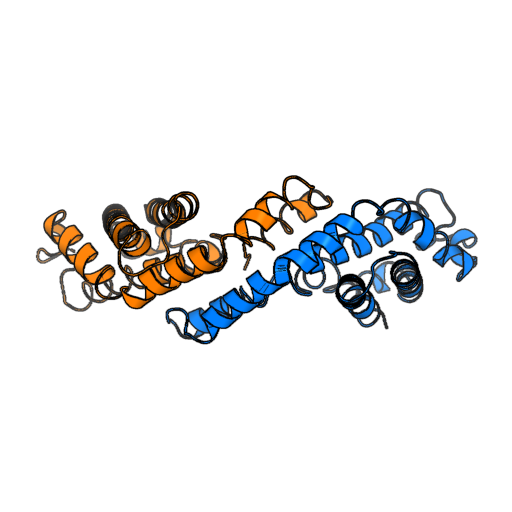48 91 TYR AAA N 1
ATOM 736 C CA . TYR A 1 91 ? 36.402 45.951 -6.334 1.000 10.004 91 TYR AAA CA 1
ATOM 737 C C . TYR A 1 91 ? 36.455 44.433 -6.216 1.000 9.308 91 TYR AAA C 1
ATOM 738 O O . TYR A 1 91 ? 35.588 43.730 -6.764 1.000 9.168 91 TYR AAA O 1
ATOM 747 N N . LEU A 1 92 ? 37.447 43.893 -5.507 1.000 9.376 92 LEU AAA N 1
ATOM 748 C CA . LEU A 1 92 ? 37.567 42.427 -5.405 1.000 9.877 92 LEU AAA CA 1
ATOM 749 C C . LEU A 1 92 ? 36.347 41.858 -4.683 1.000 8.908 92 LEU AAA C 1
ATOM 750 O O . LEU A 1 92 ? 35.791 40.827 -5.106 1.000 9.355 92 LEU AAA O 1
ATOM 755 N N . ARG A 1 93 ? 35.941 42.501 -3.598 1.000 9.009 93 ARG AAA N 1
ATOM 756 C CA . ARG A 1 93 ? 34.762 41.994 -2.875 1.000 9.595 93 ARG AAA CA 1
ATOM 757 C C . ARG A 1 93 ? 33.526 42.004 -3.790 1.000 9.300 93 ARG AAA C 1
ATOM 758 O O . ARG A 1 93 ? 32.761 41.042 -3.774 1.000 9.815 93 ARG AAA O 1
ATOM 766 N N . MET A 1 94 ? 33.369 43.067 -4.578 1.000 8.882 94 MET AAA N 1
ATOM 767 C CA . MET A 1 94 ? 32.215 43.111 -5.509 1.000 9.401 94 MET AAA CA 1
ATOM 768 C C . MET A 1 94 ? 32.288 41.946 -6.513 1.000 9.036 94 MET AAA C 1
ATOM 769 O O . MET A 1 94 ? 31.262 41.373 -6.837 1.000 8.967 94 MET AAA O 1
ATOM 774 N N . VAL A 1 95 ? 33.482 41.615 -7.018 1.000 8.570 95 VAL AAA N 1
ATOM 775 C CA . VAL A 1 95 ? 33.589 40.465 -7.928 1.000 9.165 95 VAL AAA CA 1
ATOM 776 C C . VAL A 1 95 ? 33.125 39.192 -7.237 1.000 9.416 95 VAL AAA C 1
ATOM 777 O O . VAL A 1 95 ? 32.364 38.403 -7.788 1.000 9.385 95 VAL AAA O 1
ATOM 781 N N . THR A 1 96 ? 33.543 38.986 -5.974 1.000 9.010 96 THR AAA N 1
ATOM 782 C CA . THR A 1 96 ? 33.085 37.780 -5.254 1.000 8.898 96 THR AAA CA 1
ATOM 783 C C . THR A 1 96 ? 31.564 37.795 -5.099 1.000 9.533 96 THR AAA C 1
ATOM 784 O O . THR A 1 96 ? 30.932 36.762 -5.213 1.000 9.944 96 THR AAA O 1
ATOM 788 N N . TYR A 1 97 ? 30.992 38.965 -4.827 1.000 9.349 97 TYR AAA N 1
ATOM 789 C CA . TYR A 1 97 ? 29.525 39.035 -4.676 1.000 9.521 97 TYR AAA CA 1
ATOM 790 C C . TYR A 1 97 ? 28.798 38.678 -5.986 1.000 9.383 97 TYR AAA C 1
ATOM 791 O O . TYR A 1 97 ? 27.763 38.067 -5.962 1.000 9.880 97 TYR AAA O 1
ATOM 800 N N . CYS A 1 98 ? 29.346 39.141 -7.129 1.000 9.188 98 CYS AAA N 1
ATOM 801 C CA . CYS A 1 98 ? 28.738 38.834 -8.437 1.000 9.561 98 CYS AAA CA 1
ATOM 802 C C . CYS A 1 98 ? 28.780 37.321 -8.672 1.000 9.852 98 CYS AAA C 1
ATOM 803 O O . CYS A 1 98 ? 27.823 36.753 -9.213 1.000 9.370 98 CYS AAA O 1
ATOM 806 N N . LEU A 1 99 ? 29.882 36.694 -8.314 1.000 9.861 99 LEU AAA N 1
ATOM 807 C CA . LEU A 1 99 ? 30.019 35.241 -8.460 1.000 9.723 99 LEU AAA CA 1
ATOM 808 C C . LEU A 1 99 ? 28.979 34.516 -7.616 1.000 9.213 99 LEU AAA C 1
ATOM 809 O O . LEU A 1 99 ? 28.411 33.498 -8.031 1.000 9.937 99 LEU AAA O 1
ATOM 814 N N . ILE A 1 100 ? 28.755 35.004 -6.392 1.000 9.467 100 ILE AAA N 1
ATOM 815 C CA . ILE A 1 100 ? 27.718 34.415 -5.502 1.000 9.306 100 ILE AAA CA 1
ATOM 816 C C . ILE A 1 100 ? 26.312 34.689 -6.024 1.000 9.827 100 ILE AAA C 1
ATOM 817 O O . ILE A 1 100 ? 25.470 33.798 -5.958 1.000 10.905 100 ILE AAA O 1
ATOM 822 N N . ALA A 1 101 ? 26.087 35.869 -6.584 1.000 9.925 101 ALA AAA N 1
ATOM 823 C CA . ALA A 1 101 ? 24.754 36.314 -7.035 1.000 10.097 101 ALA AAA CA 1
ATOM 824 C C . ALA A 1 101 ? 24.358 35.718 -8.380 1.000 9.890 101 ALA AAA C 1
ATOM 825 O O . ALA A 1 101 ? 23.181 35.696 -8.689 1.000 11.167 101 ALA AAA O 1
ATOM 827 N N . GLY A 1 102 ? 25.337 35.320 -9.199 1.000 10.017 102 GLY AAA N 1
ATOM 828 C CA . GLY A 1 102 ? 25.041 34.893 -10.566 1.000 9.917 102 GLY AAA CA 1
ATOM 829 C C . GLY A 1 102 ? 24.763 36.051 -11.507 1.000 10.447 102 GLY AAA C 1
ATOM 830 O O . GLY A 1 102 ? 24.003 35.863 -12.497 1.000 11.395 102 GLY AAA O 1
ATOM 831 N N . GLY A 1 103 ? 25.341 37.211 -11.267 1.000 10.014 103 GLY AAA N 1
ATOM 832 C CA . GLY A 1 103 ? 25.178 38.346 -12.190 1.000 9.681 103 GLY AAA CA 1
ATOM 833 C C . GLY A 1 103 ? 25.882 39.570 -11.661 1.000 9.318 103 GLY AAA C 1
ATOM 834 O O . GLY A 1 103 ? 26.465 39.552 -10.566 1.000 9.860 103 GLY AAA O 1
ATOM 835 N N . THR A 1 104 ? 25.771 40.660 -12.406 1.000 9.799 104 THR AAA N 1
ATOM 836 C CA . THR A 1 104 ? 26.441 41.926 -12.084 1.000 9.335 104 THR AAA CA 1
ATOM 837 C C . THR A 1 104 ? 25.727 42.742 -11.006 1.000 9.753 104 THR AAA C 1
ATOM 838 O O . THR A 1 104 ? 26.289 43.764 -10.594 1.000 9.747 104 THR AAA O 1
ATOM 842 N N . GLY A 1 105 ? 24.531 42.335 -10.601 1.000 9.632 105 GLY AAA N 1
ATOM 843 C CA . GLY A 1 105 ? 23.686 43.137 -9.693 1.000 10.699 105 GLY AAA CA 1
ATOM 844 C C . GLY A 1 105 ? 24.451 43.788 -8.543 1.000 9.406 105 GLY AAA C 1
ATOM 845 O O . GLY A 1 105 ? 24.313 44.990 -8.317 1.000 9.706 105 GLY AAA O 1
ATOM 846 N N . PRO A 1 106 ? 25.251 43.026 -7.769 1.000 9.982 106 PRO AAA N 1
ATOM 847 C CA . PRO A 1 106 ? 25.931 43.639 -6.623 1.000 10.325 106 PRO AAA CA 1
ATOM 848 C C . PRO A 1 106 ? 26.885 44.750 -7.055 1.000 10.262 106 PRO AAA C 1
ATOM 849 O O . PRO A 1 106 ? 26.947 45.828 -6.449 1.000 10.371 106 PRO AAA O 1
ATOM 853 N N A MET A 1 107 ? 27.655 44.487 -8.101 0.740 9.637 107 MET AAA N 1
ATOM 854 N N B MET A 1 107 ? 27.666 44.476 -8.106 0.260 10.484 107 MET AAA N 1
ATOM 855 C CA A MET A 1 107 ? 28.601 45.520 -8.538 0.740 10.702 107 MET AAA CA 1
ATOM 856 C CA B MET A 1 107 ? 28.648 45.447 -8.652 0.260 11.940 107 MET AAA CA 1
ATOM 857 C C A MET A 1 107 ? 27.829 46.716 -9.093 0.740 10.107 107 MET AAA C 1
ATOM 858 C C B MET A 1 107 ? 27.891 46.675 -9.170 0.260 11.224 107 MET AAA C 1
ATOM 859 O O A MET A 1 107 ? 28.226 47.870 -8.842 0.740 11.762 107 MET AAA O 1
ATOM 860 O O B MET A 1 107 ? 28.385 47.794 -8.981 0.260 11.764 107 MET AAA O 1
ATOM 869 N N . ASP A 1 108 ? 26.743 46.472 -9.827 1.000 9.996 108 ASP AAA N 1
ATOM 870 C CA . ASP A 1 108 ? 25.911 47.590 -10.327 1.000 10.689 108 ASP AAA CA 1
ATOM 871 C C . ASP A 1 108 ? 25.434 48.462 -9.171 1.000 11.155 108 ASP AAA C 1
ATOM 872 O O . ASP A 1 108 ? 25.583 49.681 -9.216 1.000 13.332 108 ASP AAA O 1
ATOM 877 N N . ASP A 1 109 ? 24.821 47.831 -8.184 1.000 9.988 109 ASP AAA N 1
ATOM 878 C CA . ASP A 1 109 ? 24.119 48.562 -7.133 1.000 10.562 109 ASP AAA CA 1
ATOM 879 C C . ASP A 1 109 ? 25.123 49.255 -6.201 1.000 9.830 109 ASP AAA C 1
ATOM 880 O O . ASP A 1 109 ? 24.829 50.379 -5.757 1.000 11.898 109 ASP AAA O 1
ATOM 885 N N . TYR A 1 110 ? 26.230 48.605 -5.875 1.000 9.351 110 TYR AAA N 1
ATOM 886 C CA . TYR A 1 110 ? 27.103 49.080 -4.796 1.000 9.540 110 TYR AAA CA 1
ATOM 887 C C . TYR A 1 110 ? 28.304 49.860 -5.276 1.000 8.887 110 TYR AAA C 1
ATOM 888 O O . TYR A 1 110 ? 28.888 50.620 -4.508 1.000 9.013 110 TYR AAA O 1
ATOM 897 N N . LEU A 1 111 ? 28.717 49.658 -6.551 1.000 9.124 111 LEU AAA N 1
ATOM 898 C CA . LEU A 1 111 ? 29.960 50.284 -7.034 1.000 9.832 111 LEU AAA CA 1
ATOM 899 C C . LEU A 1 111 ? 29.767 51.078 -8.331 1.000 9.627 111 LEU AAA C 1
ATOM 900 O O . LEU A 1 111 ? 30.282 52.181 -8.416 1.000 11.270 111 LEU AAA O 1
ATOM 905 N N A ILE A 1 112 ? 29.146 50.521 -9.370 0.620 10.540 112 ILE AAA N 1
ATOM 906 N N B ILE A 1 112 ? 29.153 50.500 -9.370 0.380 11.239 112 ILE AAA N 1
ATOM 907 C CA A ILE A 1 112 ? 29.191 51.185 -10.706 0.620 11.509 112 ILE AAA CA 1
ATOM 908 C CA B ILE A 1 112 ? 29.166 51.119 -10.732 0.380 12.150 112 ILE AAA CA 1
ATOM 909 C C A ILE A 1 112 ? 28.248 52.393 -10.732 0.620 11.099 112 ILE AAA C 1
ATOM 910 C C B ILE A 1 112 ? 28.251 52.354 -10.750 0.380 11.520 112 ILE AAA C 1
ATOM 911 O O A ILE A 1 112 ? 28.623 53.428 -11.309 0.620 13.090 112 ILE AAA O 1
ATOM 912 O O B ILE A 1 112 ? 28.667 53.382 -11.315 0.380 13.236 112 ILE AAA O 1
ATOM 921 N N . ALA A 1 113 ? 27.047 52.271 -10.182 1.000 11.426 113 ALA AAA N 1
ATOM 922 C CA . ALA A 1 113 ? 26.116 53.421 -10.210 1.000 12.709 113 ALA AAA CA 1
ATOM 923 C C . ALA A 1 113 ? 26.722 54.544 -9.357 1.000 12.084 113 ALA AAA C 1
ATOM 924 O O . ALA A 1 113 ? 26.876 54.381 -8.146 1.000 13.480 113 ALA AAA O 1
ATOM 926 N N . GLY A 1 114 ? 27.138 55.628 -9.981 1.000 13.464 114 GLY AAA N 1
ATOM 927 C CA . GLY A 1 114 ? 27.785 56.755 -9.299 1.000 14.709 114 GLY AAA CA 1
ATOM 928 C C . GLY A 1 114 ? 29.305 56.785 -9.409 1.000 12.807 114 GLY AAA C 1
ATOM 929 O O . GLY A 1 114 ? 29.892 57.772 -8.977 1.000 14.751 114 GLY AAA O 1
ATOM 930 N N . ILE A 1 115 ? 29.946 55.751 -9.943 1.000 13.387 115 ILE AAA N 1
ATOM 931 C CA . ILE A 1 115 ? 31.435 55.709 -9.896 1.000 13.697 115 ILE AAA CA 1
ATOM 932 C C . ILE A 1 115 ? 32.018 56.886 -10.681 1.000 12.060 115 ILE AAA C 1
ATOM 933 O O . ILE A 1 115 ? 33.039 57.439 -10.264 1.000 12.314 115 ILE AAA O 1
ATOM 938 N N . ALA A 1 116 ? 31.431 57.261 -11.815 1.000 13.433 116 ALA AAA N 1
ATOM 939 C CA . ALA A 1 116 ? 32.002 58.360 -12.603 1.000 13.483 116 ALA AAA CA 1
ATOM 940 C C . ALA A 1 116 ? 31.972 59.671 -11.814 1.000 13.091 116 ALA AAA C 1
ATOM 941 O O . ALA A 1 116 ? 32.955 60.429 -11.875 1.000 14.087 116 ALA AAA O 1
ATOM 943 N N . GLU A 1 117 ? 30.902 59.910 -11.059 1.000 14.678 117 GLU AAA N 1
ATOM 944 C CA . GLU A 1 117 ? 30.770 61.129 -10.219 1.000 15.746 117 GLU AAA CA 1
ATOM 945 C C . GLU A 1 117 ? 31.823 61.105 -9.110 1.000 14.444 117 GLU AAA C 1
ATOM 946 O O . GLU A 1 117 ? 32.423 62.160 -8.833 1.000 16.681 117 GLU AAA O 1
ATOM 952 N N . ILE A 1 118 ? 32.026 59.964 -8.465 1.000 13.629 118 ILE AAA N 1
ATOM 953 C CA A ILE A 1 118 ? 33.053 59.878 -7.387 0.480 14.039 118 ILE AAA CA 1
ATOM 954 C CA B ILE A 1 118 ? 33.060 59.831 -7.395 0.520 14.257 118 ILE AAA CA 1
ATOM 955 C C . ILE A 1 118 ? 34.427 60.167 -7.994 1.000 12.418 118 ILE AAA C 1
ATOM 956 O O . ILE A 1 118 ? 35.177 60.971 -7.412 1.000 13.819 118 ILE AAA O 1
ATOM 965 N N . ASN A 1 119 ? 34.744 59.527 -9.106 1.000 11.987 119 ASN AAA N 1
ATOM 966 C CA . ASN A 1 119 ? 36.120 59.639 -9.625 1.000 12.631 119 ASN AAA CA 1
ATOM 967 C C . ASN A 1 119 ? 36.351 61.077 -10.104 1.000 12.585 119 ASN AAA C 1
ATOM 968 O O . ASN A 1 119 ? 37.439 61.609 -9.927 1.000 13.664 119 ASN AAA O 1
ATOM 973 N N . SER A 1 120 ? 35.327 61.704 -10.680 1.000 12.454 120 SER AAA N 1
ATOM 974 C CA . SER A 1 120 ? 35.428 63.120 -11.109 1.000 13.960 120 SER AAA CA 1
ATOM 975 C C . SER A 1 120 ? 35.633 64.022 -9.895 1.000 13.386 120 SER AAA C 1
ATOM 976 O O . SER A 1 120 ? 36.580 64.845 -9.850 1.000 15.075 120 SER AAA O 1
ATOM 979 N N . THR A 1 121 ? 34.774 63.879 -8.903 1.000 12.904 121 THR AAA N 1
ATOM 980 C CA . THR A 1 121 ? 34.774 64.787 -7.733 1.000 13.784 121 THR AAA CA 1
ATOM 981 C C . THR A 1 121 ? 36.111 64.681 -6.989 1.000 12.458 121 THR AAA C 1
ATOM 982 O O . THR A 1 121 ? 36.658 65.722 -6.579 1.000 14.379 121 THR AAA O 1
ATOM 986 N N . PHE A 1 122 ? 36.580 63.456 -6.778 1.000 12.042 122 PHE AAA N 1
ATOM 987 C CA . PHE A 1 122 ? 37.796 63.223 -5.952 1.000 12.134 122 PHE AAA CA 1
ATOM 988 C C . PHE A 1 122 ? 39.050 63.130 -6.834 1.000 12.480 122 PHE AAA C 1
ATOM 989 O O . PHE A 1 122 ? 40.121 62.861 -6.295 1.000 12.761 122 PHE AAA O 1
ATOM 997 N N . GLU A 1 123 ? 38.946 63.392 -8.139 1.000 12.377 123 GLU AAA N 1
ATOM 998 C CA . GLU A 1 123 ? 40.116 63.483 -9.047 1.000 12.420 123 GLU AAA CA 1
ATOM 999 C C . GLU A 1 123 ? 40.897 62.166 -9.018 1.000 11.670 123 GLU AAA C 1
ATOM 1000 O O . GLU A 1 123 ? 42.131 62.152 -8.982 1.000 13.699 123 GLU AAA O 1
ATOM 1006 N N . LEU A 1 124 ? 40.167 61.070 -9.060 1.000 11.290 124 LEU AAA N 1
ATOM 1007 C CA . LEU A 1 124 ? 40.752 59.721 -9.122 1.000 11.344 124 LEU AAA CA 1
ATOM 1008 C C . LEU A 1 124 ? 40.715 59.247 -10.559 1.000 11.137 124 LEU AAA C 1
ATOM 1009 O O . LEU A 1 124 ? 39.677 59.355 -11.200 1.000 12.633 124 LEU AAA O 1
ATOM 1014 N N . SER A 1 125 ? 41.830 58.765 -11.079 1.000 10.528 125 SER AAA N 1
ATOM 1015 C CA A SER A 1 125 ? 41.860 58.322 -12.488 0.640 10.773 125 SER AAA CA 1
ATOM 1016 C CA B SER A 1 125 ? 41.866 58.327 -12.495 0.360 10.942 125 SER AAA CA 1
ATOM 1017 C C . SER A 1 125 ? 41.282 56.932 -12.635 1.000 10.378 125 SER AAA C 1
ATOM 1018 O O . SER A 1 125 ? 41.768 55.969 -12.009 1.000 11.046 125 SER AAA O 1
ATOM 1023 N N . PRO A 1 126 ? 40.274 56.740 -13.512 1.000 10.763 126 PRO AAA N 1
ATOM 1024 C CA A PRO A 1 126 ? 39.770 55.401 -13.766 0.510 11.041 126 PRO AAA CA 1
ATOM 1025 C CA B PRO A 1 126 ? 39.780 55.388 -13.718 0.490 10.989 126 PRO AAA CA 1
ATOM 1026 C C . PRO A 1 126 ? 40.870 54.436 -14.218 1.000 10.895 126 PRO AAA C 1
ATOM 1027 O O . PRO A 1 126 ? 40.822 53.241 -13.911 1.000 10.830 126 PRO AAA O 1
ATOM 1034 N N . SER A 1 127 ? 41.866 54.949 -14.935 1.000 10.983 127 SER AAA N 1
ATOM 1035 C CA . SER A 1 127 ? 42.948 54.091 -15.474 1.000 11.505 127 SER AAA CA 1
ATOM 1036 C C . SER A 1 127 ? 43.728 53.401 -14.354 1.000 10.641 127 SER AAA C 1
ATOM 1037 O O . SER A 1 127 ? 44.228 52.304 -14.555 1.000 11.027 127 SER AAA O 1
ATOM 1040 N N . TRP A 1 128 ? 43.808 54.019 -13.172 1.000 9.780 128 TRP AAA N 1
ATOM 1041 C CA . TRP A 1 128 ? 44.505 53.376 -12.041 1.000 10.110 128 TRP AAA CA 1
ATOM 1042 C C . TRP A 1 128 ? 43.789 52.067 -11.704 1.000 10.179 128 TRP AAA C 1
ATOM 1043 O O . TRP A 1 128 ? 44.419 51.015 -11.483 1.000 10.680 128 TRP AAA O 1
ATOM 1054 N N . TYR A 1 129 ? 42.477 52.160 -11.582 1.000 9.630 129 TYR AAA N 1
ATOM 1055 C CA . TYR A 1 129 ? 41.667 50.996 -11.163 1.000 10.325 129 TYR AAA CA 1
ATOM 1056 C C . TYR A 1 129 ? 41.657 49.931 -12.250 1.000 10.240 129 TYR AAA C 1
ATOM 1057 O O . TYR A 1 129 ? 41.658 48.737 -11.927 1.000 10.603 129 TYR AAA O 1
ATOM 1066 N N . VAL A 1 130 ? 41.672 50.342 -13.525 1.000 10.645 130 VAL AAA N 1
ATOM 1067 C CA . VAL A 1 130 ? 41.768 49.346 -14.609 1.000 11.355 130 VAL AAA CA 1
ATOM 1068 C C . VAL A 1 130 ? 43.026 48.494 -14.401 1.000 11.012 130 VAL AAA C 1
ATOM 1069 O O . VAL A 1 130 ? 42.958 47.257 -14.550 1.000 10.961 130 VAL AAA O 1
ATOM 1073 N N . GLU A 1 131 ? 44.152 49.103 -14.089 1.000 11.123 131 GLU AAA N 1
ATOM 1074 C CA . GLU A 1 131 ? 45.382 48.298 -13.907 1.000 11.321 131 GLU AAA CA 1
ATOM 1075 C C . GLU A 1 131 ? 45.233 47.354 -12.717 1.000 10.527 131 GLU AAA C 1
ATOM 1076 O O . GLU A 1 131 ? 45.736 46.232 -12.753 1.000 11.783 131 GLU AAA O 1
ATOM 1082 N N . ALA A 1 132 ? 44.629 47.804 -11.619 1.000 10.069 132 ALA AAA N 1
ATOM 1083 C CA . ALA A 1 132 ? 44.395 46.905 -10.474 1.000 10.047 132 ALA AAA CA 1
ATOM 1084 C C . ALA A 1 132 ? 43.581 45.688 -10.925 1.000 9.956 132 ALA AAA C 1
ATOM 1085 O O . ALA A 1 132 ? 43.892 44.548 -10.543 1.000 10.264 132 ALA AAA O 1
ATOM 1087 N N . LEU A 1 133 ? 42.512 45.944 -11.680 1.000 9.802 133 LEU AAA N 1
ATOM 1088 C CA . LEU A 1 133 ? 41.616 44.853 -12.112 1.000 10.665 133 LEU AAA CA 1
ATOM 1089 C C . LEU A 1 133 ? 42.376 43.892 -13.032 1.000 10.252 133 LEU AAA C 1
ATOM 1090 O O . LEU A 1 133 ? 42.180 42.695 -12.970 1.000 10.895 133 LEU AAA O 1
ATOM 1095 N N A LYS A 1 134 ? 43.186 44.445 -13.932 0.490 11.449 134 LYS AAA N 1
ATOM 1096 N N B LYS A 1 134 ? 43.212 44.423 -13.911 0.510 11.245 134 LYS AAA N 1
ATOM 1097 C CA A LYS A 1 134 ? 44.005 43.627 -14.857 0.490 12.065 134 LYS AAA CA 1
ATOM 1098 C CA B LYS A 1 134 ? 43.958 43.539 -14.832 0.510 11.926 134 LYS AAA CA 1
ATOM 1099 C C A LYS A 1 134 ? 44.981 42.749 -14.062 0.490 11.728 134 LYS AAA C 1
ATOM 1100 C C B LYS A 1 134 ? 45.006 42.729 -14.064 0.510 11.785 134 LYS AAA C 1
ATOM 1101 O O A LYS A 1 134 ? 45.147 41.555 -14.414 0.490 12.958 134 LYS AAA O 1
ATOM 1102 O O B LYS A 1 134 ? 45.244 41.553 -14.434 0.510 13.201 134 LYS AAA O 1
ATOM 1113 N N . TYR A 1 135 ? 45.600 43.289 -13.014 1.000 11.789 135 TYR AAA N 1
ATOM 1114 C CA . TYR A 1 135 ? 46.501 42.487 -12.158 1.000 12.417 135 TYR AAA CA 1
ATOM 1115 C C . TYR A 1 135 ? 45.714 41.319 -11.554 1.000 12.377 135 TYR AAA C 1
ATOM 1116 O O . TYR A 1 135 ? 46.193 40.186 -11.533 1.000 12.587 135 TYR AAA O 1
ATOM 11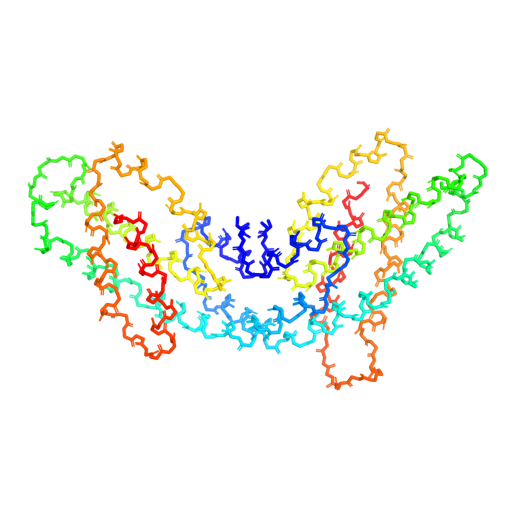25 N N . ILE A 1 136 ? 44.528 41.596 -11.019 1.000 11.036 136 ILE AAA N 1
ATOM 1126 C CA . ILE A 1 136 ? 43.730 40.520 -10.383 1.000 10.665 136 ILE AAA CA 1
ATOM 1127 C C . ILE A 1 136 ? 43.426 39.437 -11.414 1.000 11.057 136 ILE AAA C 1
ATOM 1128 O O . ILE A 1 136 ? 43.564 38.257 -11.117 1.000 12.226 136 ILE AAA O 1
ATOM 1133 N N . LYS A 1 137 ? 42.985 39.839 -12.596 1.000 11.396 137 LYS AAA N 1
ATOM 1134 C CA . LYS A 1 137 ? 42.669 38.862 -13.659 1.000 12.014 137 LYS AAA CA 1
ATOM 1135 C C . LYS A 1 137 ? 43.877 37.957 -13.925 1.000 12.725 137 LYS AAA C 1
ATOM 1136 O O . LYS A 1 137 ? 43.692 36.748 -14.149 1.000 14.207 137 LYS AAA O 1
ATOM 1142 N N . ALA A 1 138 ? 45.074 38.543 -13.967 1.000 12.998 138 ALA AAA N 1
ATOM 1143 C CA . ALA A 1 138 ? 46.300 37.817 -14.347 1.000 14.677 138 ALA AAA CA 1
ATOM 1144 C C . ALA A 1 138 ? 46.778 36.930 -13.197 1.000 15.958 138 ALA AAA C 1
ATOM 1145 O O . ALA A 1 138 ? 47.583 36.022 -13.452 1.000 19.585 138 ALA AAA O 1
ATOM 1147 N N . ASN A 1 139 ? 46.345 37.189 -11.954 1.000 13.907 139 ASN AAA N 1
ATOM 1148 C CA . ASN A 1 139 ? 46.991 36.564 -10.781 1.000 14.561 139 ASN AAA CA 1
ATOM 1149 C C . ASN A 1 139 ? 46.035 35.762 -9.897 1.000 13.304 139 ASN AAA C 1
ATOM 1150 O O . ASN A 1 139 ? 46.528 35.184 -8.957 1.000 16.610 139 ASN AAA O 1
ATOM 1155 N N . HIS A 1 140 ? 44.745 35.649 -10.220 1.000 11.926 140 HIS AAA N 1
ATOM 1156 C CA . HIS A 1 140 ? 43.843 34.884 -9.336 1.000 12.769 140 HIS AAA CA 1
ATOM 1157 C C . HIS A 1 140 ? 44.093 33.384 -9.381 1.000 13.137 140 HIS AAA C 1
ATOM 1158 O O . HIS A 1 140 ? 43.669 32.698 -8.430 1.000 15.180 140 HIS AAA O 1
ATOM 1165 N N . GLY A 1 141 ? 44.735 32.875 -10.431 1.000 14.201 141 GLY AAA N 1
ATOM 1166 C CA . GLY A 1 141 ? 45.069 31.443 -10.532 1.000 16.855 141 GLY AAA CA 1
ATOM 1167 C C . GLY A 1 141 ? 43.874 30.535 -10.758 1.000 15.834 141 GLY AAA C 1
ATOM 1168 O O . GLY A 1 141 ? 44.048 29.315 -10.683 1.000 19.903 141 GLY AAA O 1
ATOM 1169 N N . LEU A 1 142 ? 42.703 31.069 -11.089 1.000 13.114 142 LEU AAA N 1
ATOM 1170 C CA . LEU A 1 142 ? 41.548 30.220 -11.401 1.000 14.567 142 LEU AAA CA 1
ATOM 1171 C C . LEU A 1 142 ? 41.713 29.656 -12.817 1.000 13.904 142 LEU AAA C 1
ATOM 1172 O O . LEU A 1 142 ? 42.451 30.222 -13.642 1.000 13.965 142 LEU AAA O 1
ATOM 1177 N N . SER A 1 143 ? 41.066 28.531 -13.062 1.000 15.292 143 SER AAA N 1
ATOM 1178 C CA . SER A 1 143 ? 41.122 27.809 -14.350 1.000 16.918 143 SER AAA CA 1
ATOM 1179 C C . SER A 1 143 ? 39.749 27.776 -14.999 1.000 13.963 143 SER AAA C 1
ATOM 1180 O O . SER A 1 143 ? 38.741 27.864 -14.284 1.000 14.594 143 SER AAA O 1
ATOM 1183 N N . GLY A 1 144 ? 39.728 27.564 -16.303 1.000 13.324 144 GLY AAA N 1
ATOM 1184 C CA . GLY A 1 144 ? 38.510 27.172 -16.997 1.000 12.280 144 GLY AAA CA 1
ATOM 1185 C C . GLY A 1 144 ? 37.340 28.095 -16.701 1.000 12.490 144 GLY AAA C 1
ATOM 1186 O O . GLY A 1 144 ? 37.459 29.333 -16.705 1.000 12.536 144 GLY AAA O 1
ATOM 1187 N N . ASP A 1 145 ? 36.201 27.486 -16.438 1.000 12.667 145 ASP AAA N 1
ATOM 1188 C CA . ASP A 1 145 ? 34.948 28.241 -16.252 1.000 13.336 145 ASP AAA CA 1
ATOM 1189 C C . ASP A 1 145 ? 35.062 29.189 -15.062 1.000 12.724 145 ASP AAA C 1
ATOM 1190 O O . ASP A 1 145 ? 34.510 30.297 -15.120 1.000 13.175 145 ASP AAA O 1
ATOM 1195 N N . ALA A 1 146 ? 35.764 28.782 -14.003 1.000 13.257 146 ALA AAA N 1
ATOM 1196 C CA . ALA A 1 146 ? 35.920 29.647 -12.829 1.000 12.473 146 ALA AAA CA 1
ATOM 1197 C C . ALA A 1 146 ? 36.628 30.943 -13.269 1.000 11.473 146 ALA AAA C 1
ATOM 1198 O O . ALA A 1 146 ? 36.237 32.073 -12.825 1.000 11.982 146 ALA AAA O 1
ATOM 1200 N N . ALA A 1 147 ? 37.706 30.815 -14.015 1.000 11.249 147 ALA AAA N 1
ATOM 1201 C CA . ALA A 1 147 ? 38.417 31.986 -14.550 1.000 10.717 147 ALA AAA CA 1
ATOM 1202 C C . ALA A 1 147 ? 37.498 32.840 -15.420 1.000 10.211 147 ALA AAA C 1
ATOM 1203 O O . ALA A 1 147 ? 37.489 34.082 -15.286 1.000 10.863 147 ALA AAA O 1
ATOM 1205 N N . VAL A 1 148 ? 36.765 32.227 -16.328 1.000 10.248 148 VAL AAA N 1
ATOM 1206 C CA . VAL A 1 148 ? 35.866 33.039 -17.180 1.000 10.705 148 VAL AAA CA 1
ATOM 1207 C C . VAL A 1 148 ? 34.834 33.773 -16.347 1.000 11.053 148 VAL AAA C 1
ATOM 1208 O O . VAL A 1 148 ? 34.580 34.943 -16.636 1.000 11.271 148 VAL AAA O 1
ATOM 1212 N N . GLU A 1 149 ? 34.245 33.125 -15.352 1.000 12.082 149 GLU AAA N 1
ATOM 1213 C CA . GLU A 1 149 ? 33.207 33.815 -14.558 1.000 13.155 149 GLU AAA CA 1
ATOM 1214 C C . GLU A 1 149 ? 33.856 34.979 -13.801 1.000 12.619 149 GLU AAA C 1
ATOM 1215 O O . GLU A 1 149 ? 33.336 36.082 -13.850 1.000 13.244 149 GLU AAA O 1
ATOM 1221 N N . ALA A 1 150 ? 34.979 34.752 -13.128 1.000 11.157 150 ALA AAA N 1
ATOM 1222 C CA . ALA A 1 150 ? 35.626 35.872 -12.400 1.000 11.498 150 ALA AAA CA 1
ATOM 1223 C C . ALA A 1 150 ? 36.023 36.981 -13.372 1.000 10.476 150 ALA AAA C 1
ATOM 1224 O O . ALA A 1 150 ? 35.820 38.187 -13.124 1.000 11.427 150 ALA AAA O 1
ATOM 1226 N N . ASN A 1 151 ? 36.625 36.582 -14.490 1.000 10.714 151 ASN AAA N 1
ATOM 1227 C CA . ASN A 1 151 ? 37.119 37.565 -15.480 1.000 10.727 151 ASN AAA CA 1
ATOM 1228 C C . ASN A 1 151 ? 35.965 38.343 -16.079 1.000 11.143 151 ASN AAA C 1
ATOM 1229 O O . ASN A 1 151 ? 36.147 39.501 -16.448 1.000 11.364 151 ASN AAA O 1
ATOM 1234 N N A SER A 1 152 ? 34.787 37.721 -16.176 0.670 10.500 152 SER AAA N 1
ATOM 1235 N N B SER A 1 152 ? 34.797 37.714 -16.218 0.330 11.734 152 SER AAA N 1
ATOM 1236 C CA A SER A 1 152 ? 33.633 38.422 -16.776 0.670 11.319 152 SER AAA CA 1
ATOM 1237 C CA B SER A 1 152 ? 33.605 38.391 -16.780 0.330 12.981 152 SER AAA CA 1
ATOM 1238 C C A SER A 1 152 ? 33.343 39.665 -15.922 0.670 11.146 152 SER AAA C 1
ATOM 1239 C C B SER A 1 152 ? 33.300 39.633 -15.925 0.330 12.414 152 SER AAA C 1
ATOM 1240 O O A SER A 1 152 ? 33.025 40.746 -16.427 0.670 11.498 152 SER AAA O 1
ATOM 1241 O O B SER A 1 152 ? 32.980 40.699 -16.470 0.330 13.198 152 SER AAA O 1
ATOM 1246 N N . TYR A 1 153 ? 33.409 39.524 -14.599 1.000 9.872 153 TYR AAA N 1
ATOM 1247 C CA . TYR A 1 153 ? 33.076 40.658 -13.703 1.000 9.972 153 TYR AAA CA 1
ATOM 1248 C C . TYR A 1 153 ? 34.243 41.648 -13.636 1.000 10.404 153 TYR AAA C 1
ATOM 1249 O O . TYR A 1 153 ? 33.998 42.849 -13.570 1.000 10.017 153 TYR AAA O 1
ATOM 1258 N N . LEU A 1 154 ? 35.483 41.167 -13.638 1.000 10.502 154 LEU AAA N 1
ATOM 1259 C CA . LEU A 1 154 ? 36.642 42.064 -13.697 1.000 10.593 154 LEU AAA CA 1
ATOM 1260 C C . LEU A 1 154 ? 36.592 42.894 -14.980 1.000 10.826 154 LEU AAA C 1
ATOM 1261 O O . LEU A 1 154 ? 36.794 44.114 -14.945 1.000 11.160 154 LEU AAA O 1
ATOM 1266 N N . ASP A 1 155 ? 36.282 42.246 -16.099 1.000 11.634 155 ASP AAA N 1
ATOM 1267 C CA . ASP A 1 155 ? 36.189 42.926 -17.417 1.000 12.284 155 ASP AAA CA 1
ATOM 1268 C C . ASP A 1 155 ? 34.992 43.874 -17.439 1.000 11.695 155 ASP AAA C 1
ATOM 1269 O O . ASP A 1 155 ? 35.085 44.980 -18.011 1.000 11.581 155 ASP AAA O 1
ATOM 1274 N N . TYR A 1 156 ? 33.878 43.498 -16.807 1.000 11.330 156 TYR AAA N 1
ATOM 1275 C CA . TYR A 1 156 ? 32.708 44.385 -16.734 1.000 11.009 156 TYR AAA CA 1
ATOM 1276 C C . TYR A 1 156 ? 33.094 45.681 -16.005 1.000 10.704 156 TYR AAA C 1
ATOM 1277 O O . TYR A 1 156 ? 32.704 46.789 -16.415 1.000 11.389 156 TYR AAA O 1
ATOM 1286 N N . ALA A 1 157 ? 33.844 45.556 -14.904 1.000 10.159 157 ALA AAA N 1
ATOM 1287 C CA . ALA A 1 157 ? 34.312 46.747 -14.179 1.000 11.011 157 ALA AAA CA 1
ATOM 1288 C C . ALA A 1 157 ? 35.270 47.571 -15.042 1.000 9.923 157 ALA AAA C 1
ATOM 1289 O O . ALA A 1 157 ? 35.146 48.779 -15.089 1.000 10.972 157 ALA AAA O 1
ATOM 1291 N N . VAL A 1 158 ? 36.218 46.904 -15.695 1.000 11.425 158 VAL AAA N 1
ATOM 1292 C CA . VAL A 1 158 ? 37.152 47.645 -16.607 1.000 12.410 158 VAL AAA CA 1
ATOM 1293 C C . VAL A 1 158 ? 36.333 48.443 -17.621 1.000 12.151 158 VAL AAA C 1
ATOM 1294 O O . VAL A 1 158 ? 36.628 49.630 -17.867 1.000 13.306 158 VAL AAA O 1
ATOM 1298 N N . ASN A 1 159 ? 35.355 47.797 -18.230 1.000 12.785 159 ASN AAA N 1
ATOM 1299 C CA A ASN A 1 159 ? 34.510 48.438 -19.261 0.570 13.923 159 ASN AAA CA 1
ATOM 1300 C CA B ASN A 1 159 ? 34.578 48.481 -19.294 0.430 14.012 159 ASN AAA CA 1
ATOM 1301 C C . ASN A 1 159 ? 33.812 49.666 -18.688 1.000 14.751 159 ASN AAA C 1
ATOM 1302 O O . ASN A 1 159 ? 33.728 50.713 -19.342 1.000 16.500 159 ASN AAA O 1
ATOM 1311 N N . ALA A 1 160 ? 33.308 49.559 -17.467 1.000 13.549 160 ALA AAA N 1
ATOM 1312 C CA . ALA A 1 160 ? 32.576 50.661 -16.830 1.000 14.987 160 ALA AAA CA 1
ATOM 1313 C C . ALA A 1 160 ? 33.513 51.845 -16.568 1.000 14.980 160 ALA AAA C 1
ATOM 1314 O O . ALA A 1 160 ? 33.030 52.987 -16.493 1.000 20.047 160 ALA AAA O 1
ATOM 1316 N N . LEU A 1 161 ? 34.808 51.584 -16.441 1.000 14.298 161 LEU AAA N 1
ATOM 1317 C CA . LEU A 1 161 ? 35.830 52.609 -16.166 1.000 15.842 161 LEU AAA CA 1
ATOM 1318 C C . LEU A 1 161 ? 36.491 53.117 -17.452 1.000 19.391 161 LEU AAA C 1
ATOM 1319 O O . LEU A 1 161 ? 37.359 53.978 -17.336 1.000 27.106 161 LEU AAA O 1
ATOM 1324 N N . SER A 1 162 ? 36.137 52.577 -18.616 1.000 21.623 162 SER AAA N 1
ATOM 1325 C CA . SER A 1 162 ? 36.922 52.745 -19.879 1.000 34.030 162 SER AAA CA 1
ATOM 1326 C C . SER A 1 162 ? 36.115 53.504 -20.942 1.000 37.682 162 SER AAA C 1
ATOM 1327 O O . SER A 1 162 ? 34.907 53.707 -20.752 1.000 63.300 162 SER AAA O 1
ATOM 1331 N N A MET B 2 1 ? 15.134 43.690 -5.523 0.590 16.954 1 MET BBB N 1
ATOM 1332 N N B MET B 2 1 ? 14.019 43.652 -4.913 0.410 16.394 1 MET BBB N 1
ATOM 1333 C CA A MET B 2 1 ? 14.535 42.444 -5.010 0.590 14.483 1 MET BBB CA 1
ATOM 1334 C CA B MET B 2 1 ? 14.083 42.438 -4.109 0.410 14.939 1 MET BBB CA 1
ATOM 1335 C C A MET B 2 1 ? 15.670 41.495 -4.595 0.590 13.622 1 MET BBB C 1
ATOM 1336 C C B MET B 2 1 ? 15.461 41.780 -4.267 0.410 14.085 1 MET BBB C 1
ATOM 1337 O O A MET B 2 1 ? 16.629 41.407 -5.406 0.590 13.087 1 MET BBB O 1
ATOM 1338 O O B MET B 2 1 ? 16.291 42.206 -5.033 0.410 13.595 1 MET BBB O 1
ATOM 1347 N N . PHE B 2 2 ? 15.618 40.776 -3.444 1.000 11.576 2 PHE BBB N 1
ATOM 1348 C CA . PHE B 2 2 ? 16.702 39.806 -3.229 1.000 10.244 2 PHE BBB CA 1
ATOM 1349 C C . PHE B 2 2 ? 16.216 38.408 -3.558 1.000 10.085 2 PHE BBB C 1
ATOM 1350 O O . PHE B 2 2 ? 15.052 38.098 -3.445 1.000 12.965 2 PHE BBB O 1
ATOM 1358 N N . ASP B 2 3 ? 17.175 37.566 -3.895 1.000 9.854 3 ASP BBB N 1
ATOM 1359 C CA . ASP B 2 3 ? 17.000 36.111 -3.822 1.000 9.792 3 ASP BBB CA 1
ATOM 1360 C C . ASP B 2 3 ? 17.888 35.625 -2.672 1.000 9.568 3 ASP BBB C 1
ATOM 1361 O O . ASP B 2 3 ? 18.509 36.440 -1.951 1.000 10.109 3 ASP BBB O 1
ATOM 1366 N N . ALA B 2 4 ? 17.924 34.330 -2.430 1.000 9.950 4 ALA BBB N 1
ATOM 1367 C CA . ALA B 2 4 ? 18.684 33.838 -1.262 1.000 10.132 4 ALA BBB CA 1
ATOM 1368 C C . ALA B 2 4 ? 20.130 34.300 -1.357 1.000 9.717 4 ALA BBB C 1
ATOM 1369 O O . ALA B 2 4 ? 20.779 34.577 -0.348 1.000 10.887 4 ALA BBB O 1
ATOM 1371 N N . PHE B 2 5 ? 20.677 34.312 -2.560 1.000 9.568 5 PHE BBB N 1
ATOM 1372 C CA . PHE B 2 5 ? 22.095 34.658 -2.792 1.000 9.714 5 PHE BBB CA 1
ATOM 1373 C C . PHE B 2 5 ? 22.332 36.148 -2.578 1.000 9.241 5 PHE BBB C 1
ATOM 1374 O O . PHE B 2 5 ? 23.271 36.520 -1.846 1.000 9.921 5 PHE BBB O 1
ATOM 1382 N N . THR B 2 6 ? 21.506 37.001 -3.166 1.000 9.553 6 THR BBB N 1
ATOM 1383 C CA . THR B 2 6 ? 21.730 38.449 -3.004 1.000 9.440 6 THR BBB CA 1
ATOM 1384 C C . THR B 2 6 ? 21.352 38.903 -1.584 1.000 9.656 6 THR BBB C 1
ATOM 1385 O O . THR B 2 6 ? 21.870 39.945 -1.189 1.000 10.270 6 THR BBB O 1
ATOM 1389 N N . LYS B 2 7 ? 20.469 38.197 -0.895 1.000 9.070 7 LYS BBB N 1
ATOM 1390 C CA A LYS B 2 7 ? 20.220 38.558 0.521 0.700 9.881 7 LYS BBB CA 1
ATOM 1391 C CA B LYS B 2 7 ? 20.204 38.520 0.531 0.300 9.853 7 LYS BBB CA 1
ATOM 1392 C C . LYS B 2 7 ? 21.527 38.397 1.310 1.000 9.402 7 LYS BBB C 1
ATOM 1393 O O . LYS B 2 7 ? 21.893 39.310 2.060 1.000 10.595 7 LYS BBB O 1
ATOM 1404 N N . VAL B 2 8 ? 22.212 37.271 1.124 1.000 9.608 8 VAL BBB N 1
ATOM 1405 C CA . VAL B 2 8 ? 23.497 37.040 1.822 1.000 10.014 8 VAL BBB CA 1
ATOM 1406 C C . VAL B 2 8 ? 24.504 38.123 1.435 1.000 9.864 8 VAL BBB C 1
ATOM 1407 O O . VAL B 2 8 ? 25.196 38.690 2.294 1.000 10.414 8 VAL BBB O 1
ATOM 1411 N N . VAL B 2 9 ? 24.598 38.407 0.133 1.000 9.602 9 VAL BBB N 1
ATOM 1412 C CA . VAL B 2 9 ? 25.508 39.465 -0.356 1.000 9.129 9 VAL BBB CA 1
ATOM 1413 C C . VAL B 2 9 ? 25.187 40.805 0.322 1.000 9.361 9 VAL BBB C 1
ATOM 1414 O O . VAL B 2 9 ? 26.099 41.512 0.752 1.000 10.113 9 VAL BBB O 1
ATOM 1418 N N A SER B 2 10 ? 23.925 41.174 0.369 0.850 9.394 10 SER BBB N 1
ATOM 1419 N N B SER B 2 10 ? 23.905 41.174 0.351 0.150 10.032 10 SER BBB N 1
ATOM 1420 C CA A SER B 2 10 ? 23.527 42.497 0.896 0.850 10.408 10 SER BBB CA 1
ATOM 1421 C CA B SER B 2 10 ? 23.418 42.475 0.880 0.150 10.824 10 SER BBB CA 1
ATOM 1422 C C A SER B 2 10 ? 23.905 42.621 2.375 0.850 10.204 10 SER BBB C 1
ATOM 1423 C C B SER B 2 10 ? 23.820 42.631 2.348 0.150 11.131 10 SER BBB C 1
ATOM 1424 O O A SER B 2 10 ? 24.369 43.671 2.812 0.850 11.234 10 SER BBB O 1
ATOM 1425 O O B SER B 2 10 ? 24.194 43.748 2.754 0.150 11.511 10 SER BBB O 1
ATOM 1430 N N . GLN B 2 11 ? 23.730 41.548 3.112 1.000 10.982 11 GLN BBB N 1
ATOM 1431 C CA . GLN B 2 11 ? 24.050 41.590 4.566 1.000 12.431 11 GLN BBB CA 1
ATOM 1432 C C . GLN B 2 11 ? 25.566 41.645 4.729 1.000 12.418 11 GLN BBB C 1
ATOM 1433 O O . GLN B 2 11 ? 26.058 42.296 5.683 1.000 13.488 11 GLN BBB O 1
ATOM 1439 N N . ALA B 2 12 ? 26.318 40.997 3.849 1.000 10.957 12 ALA BBB N 1
ATOM 1440 C CA . ALA B 2 12 ? 27.783 41.029 3.911 1.000 11.222 12 ALA BBB CA 1
ATOM 1441 C C . ALA B 2 12 ? 28.296 42.414 3.521 1.000 9.833 12 ALA BBB C 1
ATOM 1442 O O . ALA B 2 12 ? 29.227 42.934 4.154 1.000 10.353 12 ALA BBB O 1
ATOM 1444 N N . ASP B 2 13 ? 27.708 43.035 2.489 1.000 9.938 13 ASP BBB N 1
ATOM 1445 C CA . ASP B 2 13 ? 28.211 44.341 2.054 1.000 10.244 13 ASP BBB CA 1
ATOM 1446 C C . ASP B 2 13 ? 28.052 45.369 3.169 1.000 10.495 13 ASP BBB C 1
ATOM 1447 O O . ASP B 2 13 ? 28.949 46.216 3.326 1.000 10.437 13 ASP BBB O 1
ATOM 1452 N N . ALA B 2 14 ? 26.922 45.334 3.878 1.000 10.790 14 ALA BBB N 1
ATOM 1453 C CA . ALA B 2 14 ? 26.663 46.290 4.981 1.000 11.090 14 ALA BBB CA 1
ATOM 1454 C C . ALA B 2 14 ? 27.732 46.166 6.071 1.000 11.442 14 ALA BBB C 1
ATOM 1455 O O . ALA B 2 14 ? 27.842 47.088 6.893 1.000 12.677 14 ALA BBB O 1
ATOM 1457 N N . ARG B 2 15 ? 28.420 45.040 6.149 1.000 11.924 15 ARG BBB N 1
ATOM 1458 C CA . ARG B 2 15 ? 29.517 44.807 7.120 1.000 12.442 15 ARG BBB CA 1
ATOM 1459 C C . ARG B 2 15 ? 30.898 44.880 6.460 1.000 11.613 15 ARG BBB C 1
ATOM 1460 O O . ARG B 2 15 ? 31.895 44.671 7.147 1.000 13.069 15 ARG BBB O 1
ATOM 1468 N N . GLY B 2 16 ? 30.965 45.191 5.172 1.000 10.525 16 GLY BBB N 1
ATOM 1469 C CA . GLY B 2 16 ? 32.266 45.247 4.483 1.000 11.153 16 GLY BBB CA 1
ATOM 1470 C C . GLY B 2 16 ? 32.970 43.888 4.444 1.000 11.118 16 GLY BBB C 1
ATOM 1471 O O . GLY B 2 16 ? 34.196 43.870 4.400 1.000 13.583 16 GLY BBB O 1
ATOM 1472 N N . ALA B 2 17 ? 32.206 42.796 4.434 1.000 11.318 17 ALA BBB N 1
ATOM 1473 C CA . ALA B 2 17 ? 32.749 41.448 4.625 1.000 11.400 17 ALA BBB CA 1
ATOM 1474 C C . ALA B 2 17 ? 32.647 40.598 3.382 1.000 10.476 17 ALA BBB C 1
ATOM 1475 O O . ALA B 2 17 ? 31.626 40.629 2.679 1.000 10.602 17 ALA BBB O 1
ATOM 1477 N N . TYR B 2 18 ? 33.633 39.740 3.191 1.000 10.470 18 TYR BBB N 1
ATOM 1478 C CA . TYR B 2 18 ? 33.464 38.607 2.270 1.000 10.363 18 TYR BBB CA 1
ATOM 1479 C C . TYR B 2 18 ? 32.455 37.630 2.874 1.000 10.633 18 TYR BBB C 1
ATOM 1480 O O . TYR B 2 18 ? 32.384 37.469 4.113 1.000 12.072 18 TYR BBB O 1
ATOM 1489 N N . VAL B 2 19 ? 31.675 36.989 2.009 1.000 10.863 19 VAL BBB N 1
ATOM 1490 C CA . VAL B 2 19 ? 30.769 35.906 2.420 1.000 11.553 19 VAL BBB CA 1
ATOM 1491 C C . VAL B 2 19 ? 31.622 34.774 2.996 1.000 12.887 19 VAL BBB C 1
ATOM 1492 O O . VAL B 2 19 ? 32.598 34.328 2.368 1.000 13.924 19 VAL BBB O 1
ATOM 1496 N N . THR B 2 20 ? 31.246 34.289 4.176 1.000 13.964 20 THR BBB N 1
ATOM 1497 C CA . THR B 2 20 ? 32.064 33.311 4.911 1.000 15.407 20 THR BBB CA 1
ATOM 1498 C C . THR B 2 20 ? 31.902 31.887 4.374 1.000 14.949 20 THR BBB C 1
ATOM 1499 O O . THR B 2 20 ? 30.937 31.596 3.650 1.000 15.560 20 THR BBB O 1
ATOM 1503 N N . ASN B 2 21 ? 32.818 31.014 4.749 1.000 17.559 21 ASN BBB N 1
ATOM 1504 C CA . ASN B 2 21 ? 32.722 29.586 4.360 1.000 18.416 21 ASN BBB CA 1
ATOM 1505 C C . ASN B 2 21 ? 31.414 28.971 4.855 1.000 16.268 21 ASN BBB C 1
ATOM 1506 O O . ASN B 2 21 ? 30.814 28.206 4.119 1.000 17.652 21 ASN BBB O 1
ATOM 1511 N N . ASP B 2 22 ? 30.994 29.282 6.068 1.000 17.871 22 ASP BBB N 1
ATOM 1512 C CA . ASP B 2 22 ? 29.707 28.768 6.599 1.000 19.839 22 ASP BBB CA 1
ATOM 1513 C C . ASP B 2 22 ? 28.561 29.237 5.712 1.000 16.678 22 ASP BBB C 1
ATOM 1514 O O . ASP B 2 22 ? 27.693 28.416 5.398 1.000 17.592 22 ASP BBB O 1
ATOM 1519 N N . GLN B 2 23 ? 28.562 30.504 5.314 1.000 15.274 23 GLN BBB N 1
ATOM 1520 C CA . GLN B 2 23 ? 27.496 31.032 4.427 1.000 15.849 23 GLN BBB CA 1
ATOM 1521 C C . GLN B 2 23 ? 27.521 30.371 3.057 1.000 13.846 23 GLN BBB C 1
ATOM 1522 O O . GLN B 2 23 ? 26.456 30.082 2.497 1.000 15.223 23 GLN BBB O 1
ATOM 1528 N N A ILE B 2 24 ? 28.713 30.209 2.491 0.630 13.306 24 ILE BBB N 1
ATOM 1529 N N B ILE B 2 24 ? 28.708 30.167 2.497 0.370 13.857 24 ILE BBB N 1
ATOM 1530 C CA A ILE B 2 24 ? 28.890 29.477 1.216 0.630 13.260 24 ILE BBB CA 1
ATOM 1531 C CA B ILE B 2 24 ? 28.840 29.484 1.187 0.370 14.476 24 ILE BBB CA 1
ATOM 1532 C C A ILE B 2 24 ? 28.316 28.067 1.386 0.630 13.055 24 ILE BBB C 1
ATOM 1533 C C B ILE B 2 24 ? 28.393 28.025 1.339 0.370 13.987 24 ILE BBB C 1
ATOM 1534 O O A ILE B 2 24 ? 27.592 27.604 0.496 0.630 14.187 24 ILE BBB O 1
ATOM 1535 O O B ILE B 2 24 ? 27.808 27.490 0.386 0.370 14.715 24 ILE BBB O 1
ATOM 1544 N N . GLY B 2 25 ? 28.621 27.410 2.498 1.000 15.155 25 GLY BBB N 1
ATOM 1545 C CA . GLY B 2 25 ? 28.140 26.036 2.735 1.000 15.987 25 GLY BBB CA 1
ATOM 1546 C C . GLY B 2 25 ? 26.620 25.990 2.740 1.000 16.195 25 GLY BBB C 1
ATOM 1547 O O . GLY B 2 25 ? 26.011 25.061 2.181 1.000 16.085 25 GLY BBB O 1
ATOM 1548 N N . ALA B 2 26 ? 25.990 26.954 3.384 1.000 14.831 26 ALA BBB N 1
ATOM 1549 C CA . ALA B 2 26 ? 24.525 27.030 3.468 1.000 15.718 26 ALA BBB CA 1
ATOM 1550 C C . ALA B 2 26 ? 23.942 27.279 2.087 1.000 13.883 26 ALA BBB C 1
ATOM 1551 O O . ALA B 2 26 ? 22.949 26.651 1.736 1.000 15.212 26 ALA BBB O 1
ATOM 1553 N N . LEU B 2 27 ? 24.548 28.176 1.313 1.000 13.432 27 LEU BBB N 1
ATOM 1554 C CA . LEU B 2 27 ? 24.034 28.401 -0.054 1.000 13.196 27 LEU BBB CA 1
ATOM 1555 C C . LEU B 2 27 ? 24.240 27.132 -0.896 1.000 12.381 27 LEU BBB C 1
ATOM 1556 O O . LEU B 2 27 ? 23.362 26.829 -1.743 1.000 13.401 27 LEU BBB O 1
ATOM 1561 N N . ASN B 2 28 ? 25.344 26.399 -0.699 1.000 13.197 28 ASN BBB N 1
ATOM 1562 C CA . ASN B 2 28 ? 25.555 25.147 -1.479 1.000 15.118 28 ASN BBB CA 1
ATOM 1563 C C . ASN B 2 28 ? 24.447 24.144 -1.153 1.000 14.085 28 ASN BBB C 1
ATOM 1564 O O . ASN B 2 28 ? 23.991 23.427 -2.041 1.000 15.218 28 ASN BBB O 1
ATOM 1569 N N . GLN B 2 29 ? 24.049 24.067 0.112 1.000 14.291 29 GLN BBB N 1
ATOM 1570 C CA . GLN B 2 29 ? 22.956 23.152 0.476 1.000 16.522 29 GLN BBB CA 1
ATOM 1571 C C . GLN B 2 29 ? 21.653 23.596 -0.194 1.000 15.676 29 GLN BBB C 1
ATOM 1572 O O . GLN B 2 29 ? 20.903 22.738 -0.695 1.000 16.444 29 GLN BBB O 1
ATOM 1578 N N . LEU B 2 30 ? 21.372 24.897 -0.220 1.000 14.726 30 LEU BBB N 1
ATOM 1579 C CA . LEU B 2 30 ? 20.175 25.403 -0.955 1.000 13.841 30 LEU BBB CA 1
ATOM 1580 C C . LEU B 2 30 ? 20.247 24.961 -2.423 1.000 13.278 30 LEU BBB C 1
ATOM 1581 O O . LEU B 2 30 ? 19.257 24.450 -2.956 1.000 14.793 30 LEU BBB O 1
ATOM 1586 N N . VAL B 2 31 ? 21.398 25.117 -3.054 1.000 12.841 31 VAL BBB N 1
ATOM 1587 C CA . VAL B 2 31 ? 21.579 24.757 -4.476 1.000 13.493 31 VAL BBB CA 1
ATOM 1588 C C . VAL B 2 31 ? 21.309 23.265 -4.671 1.000 15.209 31 VAL BBB C 1
ATOM 1589 O O . VAL B 2 31 ? 20.614 22.891 -5.622 1.000 15.365 31 VAL BBB O 1
ATOM 1593 N N A SER B 2 32 ? 21.845 22.422 -3.800 0.560 15.697 32 SER BBB N 1
ATOM 1594 N N B SER B 2 32 ? 21.863 22.413 -3.807 0.440 16.856 32 SER BBB N 1
ATOM 1595 C CA A SER B 2 32 ? 21.715 20.951 -3.921 0.560 17.192 32 SER BBB CA 1
ATOM 1596 C CA B SER B 2 32 ? 21.686 20.940 -3.885 0.440 19.333 32 SER BBB CA 1
ATOM 1597 C C A SER B 2 32 ? 20.254 20.510 -3.661 0.560 17.922 32 SER BBB C 1
ATOM 1598 C C B SER B 2 32 ? 20.195 20.585 -3.795 0.440 17.415 32 SER BBB C 1
ATOM 1599 O O A SER B 2 32 ? 19.908 19.401 -4.106 0.560 21.492 32 SER BBB O 1
ATOM 1600 O O B SER B 2 32 ? 19.778 19.633 -4.485 0.440 19.854 32 SER BBB O 1
ATOM 1605 N N . ASP B 2 33 ? 19.426 21.345 -3.004 1.000 16.681 33 ASP BBB N 1
ATOM 1606 C CA . ASP B 2 33 ? 17.957 21.149 -2.808 1.000 18.283 33 ASP BBB CA 1
ATOM 1607 C C . ASP B 2 33 ? 17.147 21.822 -3.938 1.000 14.276 33 ASP BBB C 1
ATOM 1608 O O . ASP B 2 33 ? 15.896 21.805 -3.876 1.000 18.008 33 ASP BBB O 1
ATOM 1613 N N . GLY B 2 34 ? 17.781 22.325 -4.989 1.000 14.253 34 GLY BBB N 1
ATOM 1614 C CA . GLY B 2 34 ? 17.093 23.130 -6.022 1.000 13.611 34 GLY BBB CA 1
ATOM 1615 C C . GLY B 2 34 ? 15.953 22.402 -6.732 1.000 14.246 34 GLY BBB C 1
ATOM 1616 O O . GLY B 2 34 ? 14.908 23.028 -6.995 1.000 14.321 34 GLY BBB O 1
ATOM 1617 N N . ASN B 2 35 ? 16.105 21.124 -7.056 1.000 14.471 35 ASN BBB N 1
ATOM 1618 C CA . ASN B 2 35 ? 14.994 20.395 -7.728 1.000 15.295 35 ASN BBB CA 1
ATOM 1619 C C . ASN B 2 35 ? 13.770 20.377 -6.816 1.000 14.535 35 ASN BBB C 1
ATOM 1620 O O . ASN B 2 35 ? 12.634 20.568 -7.264 1.000 14.894 35 ASN BBB O 1
ATOM 1625 N N . LYS B 2 36 ? 13.993 20.078 -5.554 1.000 15.603 36 LYS BBB N 1
ATOM 1626 C CA . LYS B 2 36 ? 12.906 20.002 -4.550 1.000 15.214 36 LYS BBB CA 1
ATOM 1627 C C . LYS B 2 36 ? 12.223 21.371 -4.454 1.000 13.878 36 LYS BBB C 1
ATOM 1628 O O . LYS B 2 36 ? 10.979 21.452 -4.387 1.000 14.126 36 LYS BBB O 1
ATOM 1634 N N . ARG B 2 37 ? 13.005 22.440 -4.472 1.000 13.028 37 ARG BBB N 1
ATOM 1635 C CA . ARG B 2 37 ? 12.419 23.794 -4.355 1.000 12.807 37 ARG BBB CA 1
ATOM 1636 C C . ARG B 2 37 ? 11.486 24.040 -5.542 1.000 11.836 37 ARG BBB C 1
ATOM 1637 O O . ARG B 2 37 ? 10.388 24.594 -5.360 1.000 11.937 37 ARG BBB O 1
ATOM 1645 N N . ILE B 2 38 ? 11.918 23.673 -6.741 1.000 11.870 38 ILE BBB N 1
ATOM 1646 C CA . ILE B 2 38 ? 11.114 23.910 -7.968 1.000 12.524 38 ILE BBB CA 1
ATOM 1647 C C . ILE B 2 38 ? 9.876 23.004 -7.891 1.000 12.798 38 ILE BBB C 1
ATOM 1648 O O . ILE B 2 38 ? 8.811 23.452 -8.291 1.000 12.531 38 ILE BBB O 1
ATOM 1653 N N . ASP B 2 39 ? 9.980 21.804 -7.347 1.000 13.642 39 ASP BBB N 1
ATOM 1654 C CA . ASP B 2 39 ? 8.775 20.970 -7.158 1.000 14.896 39 ASP BBB CA 1
ATOM 1655 C C . ASP B 2 39 ? 7.781 21.733 -6.261 1.000 13.517 39 ASP BBB C 1
ATOM 1656 O O . ASP B 2 39 ? 6.573 21.675 -6.505 1.000 14.728 39 ASP BBB O 1
ATOM 1661 N N . VAL B 2 40 ? 8.248 22.376 -5.190 1.000 13.732 40 VAL BBB N 1
ATOM 1662 C CA . VAL B 2 40 ? 7.344 23.148 -4.300 1.000 13.322 40 VAL BBB CA 1
ATOM 1663 C C . VAL B 2 40 ? 6.653 24.259 -5.090 1.000 12.153 40 VAL BBB C 1
ATOM 1664 O O . VAL B 2 40 ? 5.417 24.404 -5.007 1.000 12.998 40 VAL BBB O 1
ATOM 1668 N N . VAL B 2 41 ? 7.418 25.027 -5.845 1.000 11.515 41 VAL BBB N 1
ATOM 1669 C CA . VAL B 2 41 ? 6.834 26.119 -6.654 1.000 11.874 41 VAL BBB CA 1
ATOM 1670 C C . VAL B 2 41 ? 5.787 25.525 -7.603 1.000 12.594 41 VAL BBB C 1
ATOM 1671 O O . VAL B 2 41 ? 4.676 26.087 -7.758 1.000 13.047 41 VAL BBB O 1
ATOM 1675 N N . ASN B 2 42 ? 6.176 24.474 -8.318 1.000 12.178 42 ASN BBB N 1
ATOM 1676 C CA . ASN B 2 42 ? 5.317 23.845 -9.335 1.000 12.839 42 ASN BBB CA 1
ATOM 1677 C C . ASN B 2 42 ? 4.036 23.285 -8.716 1.000 13.349 42 ASN BBB C 1
ATOM 1678 O O . ASN B 2 42 ? 2.937 23.491 -9.261 1.000 14.568 42 ASN BBB O 1
ATOM 1683 N N . ARG B 2 43 ? 4.141 22.590 -7.594 1.000 13.701 43 ARG BBB N 1
ATOM 1684 C CA . ARG B 2 43 ? 2.964 21.958 -6.972 1.000 14.268 43 ARG BBB CA 1
ATOM 1685 C C . ARG B 2 43 ? 2.008 23.030 -6.457 1.000 13.781 43 ARG BBB C 1
ATOM 1686 O O . ARG B 2 43 ? 0.782 22.863 -6.589 1.000 16.672 43 ARG BBB O 1
ATOM 1694 N N . ILE B 2 44 ? 2.523 24.083 -5.825 1.000 13.303 44 ILE BBB N 1
ATOM 1695 C CA . ILE B 2 44 ? 1.606 25.127 -5.297 1.000 13.310 44 ILE BBB CA 1
ATOM 1696 C C . ILE B 2 44 ? 0.978 25.869 -6.470 1.000 12.930 44 ILE BBB C 1
ATOM 1697 O O . ILE B 2 44 ? -0.226 26.073 -6.492 1.000 14.641 44 ILE BBB O 1
ATOM 1702 N N . THR B 2 45 ? 1.775 26.237 -7.464 1.000 12.844 45 THR BBB N 1
ATOM 1703 C CA . THR B 2 45 ? 1.279 27.013 -8.609 1.000 13.210 45 THR BBB CA 1
ATOM 1704 C C . THR B 2 45 ? 0.204 26.199 -9.349 1.000 13.280 45 THR BBB C 1
ATOM 1705 O O . THR B 2 45 ? -0.856 26.746 -9.666 1.000 15.845 45 THR BBB O 1
ATOM 1709 N N . SER B 2 46 ? 0.492 24.930 -9.600 1.000 14.666 46 SER BBB N 1
ATOM 1710 C CA . SER B 2 46 ? -0.399 24.033 -10.373 1.000 16.141 46 SER BBB CA 1
ATOM 1711 C C . SER B 2 46 ? -1.744 23.864 -9.674 1.000 17.022 46 SER BBB C 1
ATOM 1712 O O . SER B 2 46 ? -2.738 23.594 -10.332 1.000 20.528 46 SER BBB O 1
ATOM 1715 N N . ASN B 2 47 ? -1.750 23.978 -8.342 1.000 15.163 47 ASN BBB N 1
ATOM 1716 C CA . ASN B 2 47 ? -2.956 23.756 -7.510 1.000 15.144 47 ASN BBB CA 1
ATOM 1717 C C . ASN B 2 47 ? -3.439 25.075 -6.904 1.000 13.092 47 ASN BBB C 1
ATOM 1718 O O . ASN B 2 47 ? -4.244 25.017 -5.957 1.000 13.868 47 ASN BBB O 1
ATOM 1723 N N . ALA B 2 48 ? -3.061 26.235 -7.447 1.000 13.998 48 ALA BBB N 1
ATOM 1724 C CA . ALA B 2 48 ? -3.346 27.520 -6.775 1.000 14.129 48 ALA BBB CA 1
ATOM 1725 C C . ALA B 2 48 ? -4.847 27.740 -6.614 1.000 13.369 48 ALA BBB C 1
ATOM 1726 O O . ALA B 2 48 ? -5.286 28.223 -5.580 1.000 13.095 48 ALA BBB O 1
ATOM 1728 N N . SER B 2 49 ? -5.635 27.416 -7.633 1.000 14.674 49 SER BBB N 1
ATOM 1729 C CA . SER B 2 49 ? -7.079 27.749 -7.616 1.000 16.239 49 SER BBB CA 1
ATOM 1730 C C . SER B 2 49 ? -7.752 26.935 -6.522 1.000 13.489 49 SER BBB C 1
ATOM 1731 O O . SER B 2 49 ? -8.598 27.481 -5.821 1.000 14.335 49 SER BBB O 1
ATOM 1734 N N . THR B 2 50 ? -7.390 25.670 -6.387 1.000 13.946 50 THR BBB N 1
ATOM 1735 C CA A THR B 2 50 ? -8.056 24.857 -5.328 0.550 13.742 50 THR BBB CA 1
ATOM 1736 C CA B THR B 2 50 ? -7.932 24.765 -5.341 0.450 14.477 50 THR BBB CA 1
ATOM 1737 C C . THR B 2 50 ? -7.508 25.230 -3.944 1.000 12.670 50 THR BBB C 1
ATOM 1738 O O . THR B 2 50 ? -8.308 25.222 -2.998 1.000 13.184 50 THR BBB O 1
ATOM 1745 N N . ILE B 2 51 ? -6.247 25.614 -3.824 1.000 11.827 51 ILE BBB N 1
ATOM 1746 C CA . ILE B 2 51 ? -5.730 26.087 -2.526 1.000 11.992 51 ILE BBB CA 1
ATOM 1747 C C . ILE B 2 51 ? -6.527 27.307 -2.084 1.000 10.759 51 ILE BBB C 1
ATOM 1748 O O . ILE B 2 51 ? -6.970 27.385 -0.911 1.000 11.484 51 ILE BBB O 1
ATOM 1753 N N . VAL B 2 52 ? -6.736 28.269 -2.953 1.000 10.919 52 VAL BBB N 1
ATOM 1754 C CA . VAL B 2 52 ? -7.503 29.484 -2.625 1.000 10.816 52 VAL BBB CA 1
ATOM 1755 C C . VAL B 2 52 ? -8.946 29.116 -2.302 1.000 10.207 52 VAL BBB C 1
ATOM 1756 O O . VAL B 2 52 ? -9.476 29.530 -1.281 1.000 11.287 52 VAL BBB O 1
ATOM 1760 N N . ALA B 2 53 ? -9.613 28.373 -3.182 1.000 11.071 53 ALA BBB N 1
ATOM 1761 C CA . ALA B 2 53 ? -11.046 28.100 -3.011 1.000 11.114 53 ALA BBB CA 1
ATOM 1762 C C . ALA B 2 53 ? -11.263 27.332 -1.708 1.000 10.570 53 ALA BBB C 1
ATOM 1763 O O . ALA B 2 53 ? -12.213 27.613 -0.970 1.000 11.037 53 ALA BBB O 1
ATOM 1765 N N . ASP B 2 54 ? -10.448 26.310 -1.463 1.000 10.447 54 ASP BBB N 1
ATOM 1766 C CA . ASP B 2 54 ? -10.677 25.451 -0.283 1.000 11.015 54 ASP BBB CA 1
ATOM 1767 C C . ASP B 2 54 ? -10.376 26.229 0.997 1.000 9.884 54 ASP BBB C 1
ATOM 1768 O O . ASP B 2 54 ? -11.102 26.066 2.000 1.000 10.969 54 ASP BBB O 1
ATOM 1773 N N . ALA B 2 55 ? -9.346 27.057 0.996 1.000 10.167 55 ALA BBB N 1
ATOM 1774 C CA . ALA B 2 55 ? -9.039 27.886 2.175 1.000 10.102 55 ALA BBB CA 1
ATOM 1775 C C . ALA B 2 55 ? -10.154 28.891 2.408 1.000 9.518 55 ALA BBB C 1
ATOM 1776 O O . ALA B 2 55 ? -10.512 29.145 3.582 1.000 10.287 55 ALA BBB O 1
ATOM 1778 N N . ALA B 2 56 ? -10.666 29.507 1.354 1.000 9.723 56 ALA BBB N 1
ATOM 1779 C CA . ALA B 2 56 ? -11.741 30.496 1.470 1.000 9.761 56 ALA BBB CA 1
ATOM 1780 C C . ALA B 2 56 ? -12.987 29.808 2.037 1.000 8.979 56 ALA BBB C 1
ATOM 1781 O O . ALA B 2 56 ? -13.619 30.340 2.958 1.000 9.942 56 ALA BBB O 1
ATOM 1783 N N . ARG B 2 57 ? -13.360 28.657 1.507 1.000 9.707 57 ARG BBB N 1
ATOM 1784 C CA . ARG B 2 57 ? -14.550 27.945 1.995 1.000 9.578 57 ARG BBB CA 1
ATOM 1785 C C . ARG B 2 57 ? -14.409 27.733 3.519 1.000 9.709 57 ARG BBB C 1
ATOM 1786 O O . ARG B 2 57 ? -15.345 27.932 4.298 1.000 10.216 57 ARG BBB O 1
ATOM 1794 N N . SER B 2 58 ? -13.241 27.262 3.918 1.000 9.678 58 SER BBB N 1
ATOM 1795 C CA . SER B 2 58 ? -12.964 26.947 5.326 1.000 10.356 58 SER BBB CA 1
ATOM 1796 C C . SER B 2 58 ? -13.012 28.224 6.178 1.000 9.654 58 SER BBB C 1
ATOM 1797 O O . SER B 2 58 ? -13.599 28.230 7.286 1.000 11.160 58 SER BBB O 1
ATOM 1800 N N . LEU B 2 59 ? -12.436 29.310 5.687 1.000 9.634 59 LEU BBB N 1
ATOM 1801 C CA . LEU B 2 59 ? -12.505 30.611 6.379 1.000 9.898 59 LEU BBB CA 1
ATOM 1802 C C . LEU B 2 59 ? -13.948 31.006 6.615 1.000 9.720 59 LEU BBB C 1
ATOM 1803 O O . LEU B 2 59 ? -14.289 31.438 7.754 1.000 10.505 59 LEU BBB O 1
ATOM 1808 N N . PHE B 2 60 ? -14.810 30.921 5.601 1.000 9.443 60 PHE BBB N 1
ATOM 1809 C CA . PHE B 2 60 ? -16.179 31.437 5.751 1.000 9.591 60 PHE BBB CA 1
ATOM 1810 C C . PHE B 2 60 ? -16.977 30.513 6.664 1.000 10.152 60 PHE BBB C 1
ATOM 1811 O O . PHE B 2 60 ? -17.913 31.013 7.318 1.000 10.833 60 PHE BBB O 1
ATOM 1819 N N . ALA B 2 61 ? -16.663 29.234 6.685 1.000 10.464 61 ALA BBB N 1
ATOM 1820 C CA . ALA B 2 61 ? -17.324 28.304 7.630 1.000 10.338 61 ALA BBB CA 1
ATOM 1821 C C . ALA B 2 61 ? -16.973 28.660 9.076 1.000 11.093 61 ALA BBB C 1
ATOM 1822 O O . ALA B 2 61 ? -17.838 28.604 9.968 1.000 11.789 61 ALA BBB O 1
ATOM 1824 N N . ASP B 2 62 ? -15.721 29.040 9.299 1.000 10.753 62 ASP BBB N 1
ATOM 1825 C CA . ASP B 2 62 ? -15.232 29.349 10.648 1.000 11.102 62 ASP BBB CA 1
ATOM 1826 C C . ASP B 2 62 ? -15.587 30.771 11.041 1.000 10.687 62 ASP BBB C 1
ATOM 1827 O O . ASP B 2 62 ? -15.625 31.044 12.259 1.000 11.840 62 ASP BBB O 1
ATOM 1832 N N . GLN B 2 63 ? -15.814 31.672 10.100 1.000 10.846 63 GLN BBB N 1
ATOM 1833 C CA . GLN B 2 63 ? -16.043 33.108 10.361 1.000 10.842 63 GLN BBB CA 1
ATOM 1834 C C . GLN B 2 63 ? -17.313 33.500 9.604 1.000 10.075 63 GLN BBB C 1
ATOM 1835 O O . GLN B 2 63 ? -17.274 34.266 8.633 1.000 10.822 63 GLN BBB O 1
ATOM 1841 N N . PRO B 2 64 ? -18.495 32.984 10.000 1.000 11.105 64 PRO BBB N 1
ATOM 1842 C CA . PRO B 2 64 ? -19.733 33.206 9.252 1.000 11.161 64 PRO BBB CA 1
ATOM 1843 C C . PRO B 2 64 ? -20.097 34.682 9.162 1.000 11.288 64 PRO BBB C 1
ATOM 1844 O O . PRO B 2 64 ? -20.828 35.074 8.216 1.000 11.435 64 PRO BBB O 1
ATOM 1848 N N . GLN B 2 65 ? -19.647 35.500 10.122 1.000 10.671 65 GLN BBB N 1
ATOM 1849 C CA . GLN B 2 65 ? -19.975 36.934 10.064 1.000 11.826 65 GLN BBB CA 1
ATOM 1850 C C . GLN B 2 65 ? -19.435 37.559 8.767 1.000 11.179 65 GLN BBB C 1
ATOM 1851 O O . GLN B 2 65 ? -19.959 38.596 8.365 1.000 12.300 65 GLN BBB O 1
ATOM 1857 N N . LEU B 2 66 ? -18.362 37.020 8.174 1.000 10.304 66 LEU BBB N 1
ATOM 1858 C CA . LEU B 2 66 ? -17.793 37.625 6.951 1.000 10.463 66 LEU BBB CA 1
ATOM 1859 C C . LEU B 2 66 ? -18.808 37.561 5.808 1.000 10.756 66 LEU BBB C 1
ATOM 1860 O O . LEU B 2 66 ? -18.757 38.460 4.942 1.000 11.630 66 LEU BBB O 1
ATOM 1865 N N . ILE B 2 67 ? -19.633 36.529 5.781 1.000 11.166 67 ILE BBB N 1
ATOM 1866 C CA . ILE B 2 67 ? -20.553 36.330 4.628 1.000 12.140 67 ILE BBB CA 1
ATOM 1867 C C . ILE B 2 67 ? -22.000 36.612 5.031 1.000 13.618 67 ILE BBB C 1
ATOM 1868 O O . ILE B 2 67 ? -22.840 36.588 4.155 1.000 23.274 67 ILE BBB O 1
ATOM 1873 N N . ALA B 2 68 ? -22.301 36.963 6.253 1.000 11.373 68 ALA BBB N 1
ATOM 1874 C CA . ALA B 2 68 ? -23.654 37.455 6.566 1.000 11.474 68 ALA BBB CA 1
ATOM 1875 C C . ALA B 2 68 ? -23.857 38.774 5.834 1.000 11.211 68 ALA BBB C 1
ATOM 1876 O O . ALA B 2 68 ? -22.911 39.528 5.664 1.000 11.620 68 ALA BBB O 1
ATOM 1878 N N . PRO B 2 69 ? -25.103 39.130 5.475 1.000 11.799 69 PRO BBB N 1
ATOM 1879 C CA . PRO B 2 69 ? -25.369 40.450 4.932 1.000 11.945 69 PRO BBB CA 1
ATOM 1880 C C . PRO B 2 69 ? -24.777 41.504 5.854 1.000 11.685 69 PRO BBB C 1
ATOM 1881 O O . PRO B 2 69 ? -24.893 41.431 7.102 1.000 12.826 69 PRO BBB O 1
ATOM 1885 N N . GLY B 2 70 ? -24.068 42.446 5.262 1.000 11.808 70 GLY BBB N 1
ATOM 1886 C CA . GLY B 2 70 ? -23.330 43.464 6.012 1.000 12.250 70 GLY BBB CA 1
ATOM 1887 C C . GLY B 2 70 ? -21.895 43.087 6.338 1.000 12.748 70 GLY BBB C 1
ATOM 1888 O O . GLY B 2 70 ? -21.132 43.974 6.769 1.000 14.542 70 GLY BBB O 1
ATOM 1889 N N . GLY B 2 71 ? -21.526 41.825 6.171 1.000 11.695 71 GLY BBB N 1
ATOM 1890 C CA . GLY B 2 71 ? -20.162 41.386 6.514 1.000 11.774 71 GLY BBB CA 1
ATOM 1891 C C . GLY B 2 71 ? -19.151 41.795 5.442 1.000 10.751 71 GLY BBB C 1
ATOM 1892 O O . GLY B 2 71 ? -19.506 42.181 4.330 1.000 10.924 71 GLY BBB O 1
ATOM 1902 N N . ALA B 2 73 ? -17.102 40.240 3.528 1.000 10.385 73 ALA BBB N 1
ATOM 1903 C CA . ALA B 2 73 ? -17.029 39.463 2.301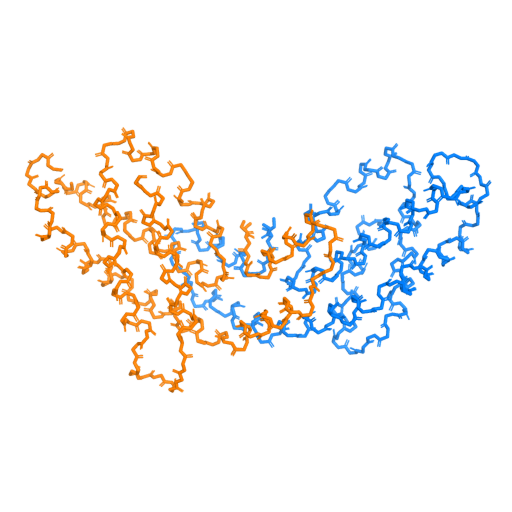 1.000 9.969 73 ALA BBB CA 1
ATOM 1904 C C . ALA B 2 73 ? -18.402 39.233 1.670 1.000 9.484 73 ALA BBB C 1
ATOM 1905 O O . ALA B 2 73 ? -18.496 38.458 0.736 1.000 11.015 73 ALA BBB O 1
ATOM 1907 N N . TYR B 2 74 ? -19.423 39.940 2.141 1.000 9.372 74 TYR BBB N 1
ATOM 1908 C CA . TYR B 2 74 ? -20.775 39.902 1.567 1.000 9.186 74 TYR BBB CA 1
ATOM 1909 C C . TYR B 2 74 ? -20.812 40.857 0.375 1.000 9.709 74 TYR BBB C 1
ATOM 1910 O O . TYR B 2 74 ? -20.139 41.886 0.376 1.000 10.800 74 TYR BBB O 1
ATOM 1919 N N . THR B 2 75 ? -21.675 40.527 -0.580 1.000 9.740 75 THR BBB N 1
ATOM 1920 C CA . THR B 2 75 ? -21.793 41.100 -1.949 1.000 9.813 75 THR BBB CA 1
ATOM 1921 C C . THR B 2 75 ? -20.783 40.396 -2.852 1.000 9.359 75 THR BBB C 1
ATOM 1922 O O . THR B 2 75 ? -19.678 40.029 -2.416 1.000 10.229 75 THR BBB O 1
ATOM 1926 N N . SER B 2 76 ? -21.131 40.262 -4.126 1.000 10.062 76 SER BBB N 1
ATOM 1927 C CA . SER B 2 76 ? -20.222 39.551 -5.043 1.000 10.550 76 SER BBB CA 1
ATOM 1928 C C . SER B 2 76 ? -18.899 40.307 -5.198 1.000 11.507 76 SER BBB C 1
ATOM 1929 O O . SER B 2 76 ? -17.852 39.679 -5.290 1.000 11.241 76 SER BBB O 1
ATOM 1932 N N . ARG B 2 77 ? -18.936 41.628 -5.183 1.000 10.775 77 ARG BBB N 1
ATOM 1933 C CA . ARG B 2 77 ? -17.724 42.426 -5.438 1.000 11.680 77 ARG BBB CA 1
ATOM 1934 C C . ARG B 2 77 ? -16.767 42.206 -4.273 1.000 10.454 77 ARG BBB C 1
ATOM 1935 O O . ARG B 2 77 ? -15.566 42.055 -4.493 1.000 11.619 77 ARG BBB O 1
ATOM 1943 N N . ARG B 2 78 ? -17.256 42.238 -3.044 1.000 10.309 78 ARG BBB N 1
ATOM 1944 C CA A ARG B 2 78 ? -16.369 42.051 -1.869 0.800 9.937 78 ARG BBB CA 1
ATOM 1945 C CA B ARG B 2 78 ? -16.398 42.065 -1.837 0.200 10.575 78 ARG BBB CA 1
ATOM 1946 C C . ARG B 2 78 ? -15.892 40.610 -1.814 1.000 10.024 78 ARG BBB C 1
ATOM 1947 O O . ARG B 2 78 ? -14.703 40.387 -1.525 1.000 9.945 78 ARG BBB O 1
ATOM 1962 N N . MET B 2 79 ? -16.756 39.639 -2.077 1.000 9.586 79 MET BBB N 1
ATOM 1963 C CA . MET B 2 79 ? -16.284 38.240 -2.096 1.000 9.623 79 MET BBB CA 1
ATOM 1964 C C . MET B 2 79 ? -15.177 38.099 -3.148 1.000 9.478 79 MET BBB C 1
ATOM 1965 O O . MET B 2 79 ? -14.127 37.484 -2.895 1.000 9.641 79 MET BBB O 1
ATOM 1970 N N . ALA B 2 80 ? -15.393 38.639 -4.345 1.000 10.181 80 ALA BBB N 1
ATOM 1971 C CA . ALA B 2 80 ? -14.393 38.519 -5.413 1.000 10.336 80 ALA BBB CA 1
ATOM 1972 C C . ALA B 2 80 ? -13.087 39.198 -4.997 1.000 10.665 80 ALA BBB C 1
ATOM 1973 O O . ALA B 2 80 ? -12.017 38.647 -5.277 1.000 10.497 80 ALA BBB O 1
ATOM 1975 N N . ALA B 2 81 ? -13.166 40.374 -4.368 1.000 9.750 81 ALA BBB N 1
ATOM 1976 C CA . ALA B 2 81 ? -11.943 41.048 -3.891 1.000 10.440 81 ALA BBB CA 1
ATOM 1977 C C . ALA B 2 81 ? -11.218 40.187 -2.848 1.000 9.785 81 ALA BBB C 1
ATOM 1978 O O . ALA B 2 81 ? -9.985 40.107 -2.835 1.000 10.101 81 ALA BBB O 1
ATOM 1980 N N . CYS B 2 82 ? -11.976 39.551 -1.948 1.000 9.510 82 CYS BBB N 1
ATOM 1981 C CA . CYS B 2 82 ? -11.358 38.703 -0.908 1.000 9.506 82 CYS BBB CA 1
ATOM 1982 C C . CYS B 2 82 ? -10.656 37.504 -1.539 1.000 9.635 82 CYS BBB C 1
ATOM 1983 O O . CYS B 2 82 ? -9.519 37.179 -1.184 1.000 10.265 82 CYS BBB O 1
ATOM 1986 N N . LEU B 2 83 ? -11.325 36.829 -2.479 1.000 9.865 83 LEU BBB N 1
ATOM 1987 C CA . LEU B 2 83 ? -10.697 35.695 -3.180 1.000 10.139 83 LEU BBB CA 1
ATOM 1988 C C . LEU B 2 83 ? -9.451 36.166 -3.951 1.000 10.773 83 LEU BBB C 1
ATOM 1989 O O . LEU B 2 83 ? -8.446 35.474 -3.952 1.000 11.194 83 LEU BBB O 1
ATOM 1994 N N A ARG B 2 84 ? -9.526 37.354 -4.534 0.340 10.848 84 ARG BBB N 1
ATOM 1995 N N B ARG B 2 84 ? -9.526 37.360 -4.549 0.660 11.041 84 ARG BBB N 1
ATOM 1996 C CA A ARG B 2 84 ? -8.367 37.936 -5.239 0.340 10.927 84 ARG BBB CA 1
ATOM 1997 C CA B ARG B 2 84 ? -8.359 37.969 -5.239 0.660 11.501 84 ARG BBB CA 1
ATOM 1998 C C A ARG B 2 84 ? -7.209 38.162 -4.261 0.340 10.820 84 ARG BBB C 1
ATOM 1999 C C B ARG B 2 84 ? -7.206 38.151 -4.247 0.660 10.785 84 ARG BBB C 1
ATOM 2000 O O A ARG B 2 84 ? -6.062 37.837 -4.623 0.340 12.126 84 ARG BBB O 1
ATOM 2001 O O B ARG B 2 84 ? -6.063 37.786 -4.583 0.660 11.872 84 ARG BBB O 1
ATOM 2016 N N . ASP B 2 85 ? -7.481 38.683 -3.065 1.000 10.193 85 ASP BBB N 1
ATOM 2017 C CA . ASP B 2 85 ? -6.399 38.932 -2.103 1.000 9.983 85 ASP BBB CA 1
ATOM 2018 C C . ASP B 2 85 ? -5.749 37.606 -1.715 1.000 10.736 85 ASP BBB C 1
ATOM 2019 O O . ASP B 2 85 ? -4.529 37.546 -1.544 1.000 11.075 85 ASP BBB O 1
ATOM 2024 N N . MET B 2 86 ? -6.550 36.572 -1.493 1.000 9.898 86 MET BBB N 1
ATOM 2025 C CA A MET B 2 86 ? -6.009 35.247 -1.108 0.600 10.877 86 MET BBB CA 1
ATOM 2026 C CA B MET B 2 86 ? -5.967 35.274 -1.102 0.400 10.432 86 MET BBB CA 1
ATOM 2027 C C . MET B 2 86 ? -5.059 34.798 -2.241 1.000 10.583 86 MET BBB C 1
ATOM 2028 O O . MET B 2 86 ? -3.948 34.313 -1.981 1.000 10.631 86 MET BBB O 1
ATOM 2037 N N . GLU B 2 87 ? -5.508 34.910 -3.489 1.000 10.264 87 GLU BBB N 1
ATOM 2038 C CA . GLU B 2 87 ? -4.656 34.503 -4.625 1.000 11.402 87 GLU BBB CA 1
ATOM 2039 C C . GLU B 2 87 ? -3.401 35.366 -4.713 1.000 11.936 87 GLU BBB C 1
ATOM 2040 O O . GLU B 2 87 ? -2.330 34.809 -4.986 1.000 11.307 87 GLU BBB O 1
ATOM 2046 N N . ILE B 2 88 ? -3.527 36.668 -4.513 1.000 10.928 88 ILE BBB N 1
ATOM 2047 C CA . ILE B 2 88 ? -2.370 37.585 -4.540 1.000 11.102 88 ILE BBB CA 1
ATOM 2048 C C . ILE B 2 88 ? -1.332 37.108 -3.527 1.000 10.610 88 ILE BBB C 1
ATOM 2049 O O . ILE B 2 88 ? -0.139 37.009 -3.785 1.000 10.865 88 ILE BBB O 1
ATOM 2054 N N . ILE B 2 89 ? -1.770 36.892 -2.276 1.000 10.432 89 ILE BBB N 1
ATOM 2055 C CA . ILE B 2 89 ? -0.808 36.494 -1.222 1.000 10.355 89 ILE BBB CA 1
ATOM 2056 C C . ILE B 2 89 ? -0.180 35.156 -1.568 1.000 10.897 89 ILE BBB C 1
ATOM 2057 O O . ILE B 2 89 ? 1.039 35.031 -1.438 1.000 11.245 89 ILE BBB O 1
ATOM 2062 N N . LEU B 2 90 ? -0.967 34.190 -2.048 1.000 10.396 90 LEU BBB N 1
ATOM 2063 C CA . LEU B 2 90 ? -0.369 32.896 -2.446 1.000 10.856 90 LEU BBB CA 1
ATOM 2064 C C . LEU B 2 90 ? 0.655 33.122 -3.569 1.000 10.033 90 LEU BBB C 1
ATOM 2065 O O . LEU B 2 90 ? 1.709 32.518 -3.524 1.000 10.526 90 LEU BBB O 1
ATOM 2070 N N . ARG B 2 91 ? 0.318 33.969 -4.528 1.000 10.700 91 ARG BBB N 1
ATOM 2071 C CA . ARG B 2 91 ? 1.256 34.245 -5.644 1.000 11.009 91 ARG BBB CA 1
ATOM 2072 C C . ARG B 2 91 ? 2.578 34.790 -5.088 1.000 11.390 91 ARG BBB C 1
ATOM 2073 O O . ARG B 2 91 ? 3.662 34.287 -5.449 1.000 10.751 91 ARG BBB O 1
ATOM 2081 N N . TYR B 2 92 ? 2.532 35.756 -4.174 1.000 10.629 92 TYR BBB N 1
ATOM 2082 C CA . TYR B 2 92 ? 3.779 36.298 -3.618 1.000 10.087 92 TYR BBB CA 1
ATOM 2083 C C . TYR B 2 92 ? 4.512 35.241 -2.773 1.000 10.341 92 TYR BBB C 1
ATOM 2084 O O . TYR B 2 92 ? 5.740 35.237 -2.753 1.000 10.685 92 TYR BBB O 1
ATOM 2093 N N . VAL B 2 93 ? 3.791 34.374 -2.052 1.000 10.056 93 VAL BBB N 1
ATOM 2094 C CA . VAL B 2 93 ? 4.465 33.250 -1.348 1.000 10.275 93 VAL BBB CA 1
ATOM 2095 C C . VAL B 2 93 ? 5.209 32.380 -2.367 1.000 10.211 93 VAL BBB C 1
ATOM 2096 O O . VAL B 2 93 ? 6.341 31.961 -2.103 1.000 10.007 93 VAL BBB O 1
ATOM 2100 N N . THR B 2 94 ? 4.602 32.081 -3.516 1.000 10.629 94 THR BBB N 1
ATOM 2101 C CA . THR B 2 94 ? 5.315 31.246 -4.507 1.000 10.321 94 THR BBB CA 1
ATOM 2102 C C . THR B 2 94 ? 6.580 31.974 -4.993 1.000 10.184 94 THR BBB C 1
ATOM 2103 O O . THR B 2 94 ? 7.595 31.317 -5.256 1.000 10.726 94 THR BBB O 1
ATOM 2107 N N . TYR B 2 95 ? 6.522 33.284 -5.149 1.000 9.815 95 TYR BBB N 1
ATOM 2108 C CA . TYR B 2 95 ? 7.718 34.039 -5.568 1.000 10.474 95 TYR BBB CA 1
ATOM 2109 C C . TYR B 2 95 ? 8.813 33.905 -4.514 1.000 9.429 95 TYR BBB C 1
ATOM 2110 O O . TYR B 2 95 ? 9.987 33.813 -4.831 1.000 10.181 95 TYR BBB O 1
ATOM 2119 N N . ALA B 2 96 ? 8.426 33.963 -3.233 1.000 10.074 96 ALA BBB N 1
ATOM 2120 C CA . ALA B 2 96 ? 9.393 33.874 -2.118 1.000 9.433 96 ALA BBB CA 1
ATOM 2121 C C . ALA B 2 96 ? 10.034 32.484 -2.080 1.000 10.193 96 ALA BBB C 1
ATOM 2122 O O . ALA B 2 96 ? 11.265 32.378 -1.917 1.000 10.334 96 ALA BBB O 1
ATOM 2124 N N . ILE B 2 97 ? 9.242 31.429 -2.242 1.000 10.059 97 ILE BBB N 1
ATOM 2125 C CA . ILE B 2 97 ? 9.836 30.071 -2.212 1.000 10.880 97 ILE BBB CA 1
ATOM 2126 C C . ILE B 2 97 ? 10.652 29.815 -3.488 1.000 10.540 97 ILE BBB C 1
ATOM 2127 O O . ILE B 2 97 ? 11.627 29.099 -3.435 1.000 11.862 97 ILE BBB O 1
ATOM 2132 N N . PHE B 2 98 ? 10.318 30.470 -4.605 1.000 9.785 98 PHE BBB N 1
ATOM 2133 C CA . PHE B 2 98 ? 11.122 30.373 -5.838 1.000 9.846 98 PHE BBB CA 1
ATOM 2134 C C . PHE B 2 98 ? 12.488 31.031 -5.655 1.000 9.940 98 PHE BBB C 1
ATOM 2135 O O . PHE B 2 98 ? 13.523 30.425 -5.980 1.000 11.457 98 PHE BBB O 1
ATOM 2143 N N . THR B 2 99 ? 12.525 32.246 -5.095 1.000 10.108 99 THR BBB N 1
ATOM 2144 C CA . THR B 2 99 ? 13.774 33.016 -4.962 1.000 10.390 99 THR BBB CA 1
ATOM 2145 C C . THR B 2 99 ? 14.570 32.595 -3.735 1.000 9.908 99 THR BBB C 1
ATOM 2146 O O . THR B 2 99 ? 15.775 32.867 -3.688 1.000 10.890 99 THR BBB O 1
ATOM 2150 N N . GLY B 2 100 ? 13.902 32.004 -2.749 1.000 10.130 100 GLY BBB N 1
ATOM 2151 C CA . GLY B 2 100 ? 14.532 31.708 -1.457 1.000 10.543 100 GLY BBB CA 1
ATOM 2152 C C . GLY B 2 100 ? 14.715 32.927 -0.568 1.000 10.580 100 GLY BBB C 1
ATOM 2153 O O . GLY B 2 100 ? 15.531 32.878 0.367 1.000 11.051 100 GLY BBB O 1
ATOM 2154 N N . ASP B 2 101 ? 13.934 33.980 -0.764 1.000 10.517 101 ASP BBB N 1
ATOM 2155 C CA . ASP B 2 101 ? 13.950 35.161 0.122 1.000 11.108 101 ASP BBB CA 1
ATOM 2156 C C . ASP B 2 101 ? 12.569 35.791 0.163 1.000 10.806 101 ASP BBB C 1
ATOM 2157 O O . ASP B 2 101 ? 11.842 35.765 -0.828 1.000 12.230 101 ASP BBB O 1
ATOM 2162 N N . GLY B 2 102 ? 12.215 36.363 1.312 1.000 11.865 102 GLY BBB N 1
ATOM 2163 C CA . GLY B 2 102 ? 10.895 36.978 1.492 1.000 12.468 102 GLY BBB CA 1
ATOM 2164 C C . GLY B 2 102 ? 10.803 38.433 1.038 1.000 12.111 102 GLY BBB C 1
ATOM 2165 O O . GLY B 2 102 ? 9.709 38.971 1.067 1.000 13.031 102 GLY BBB O 1
ATOM 2166 N N . SER B 2 103 ? 11.892 39.047 0.561 1.000 12.045 103 SER BBB N 1
ATOM 2167 C CA . SER B 2 103 ? 11.875 40.482 0.196 1.000 12.910 103 SER BBB CA 1
ATOM 2168 C C . SER B 2 103 ? 10.810 40.782 -0.871 1.000 12.238 103 SER BBB C 1
ATOM 2169 O O . SER B 2 103 ? 10.166 41.821 -0.786 1.000 13.659 103 SER BBB O 1
ATOM 2172 N N . VAL B 2 104 ? 10.609 39.912 -1.860 1.000 12.232 104 VAL BBB N 1
ATOM 2173 C CA . VAL B 2 104 ? 9.599 40.222 -2.903 1.000 14.023 104 VAL BBB CA 1
ATOM 2174 C C . VAL B 2 104 ? 8.233 40.419 -2.240 1.000 13.222 104 VAL BBB C 1
ATOM 2175 O O . VAL B 2 104 ? 7.453 41.311 -2.623 1.000 13.388 104 VAL BBB O 1
ATOM 2179 N N A MET B 2 105 ? 7.958 39.591 -1.260 0.530 13.389 105 MET BBB N 1
ATOM 2180 N N B MET B 2 105 ? 7.903 39.539 -1.293 0.470 13.730 105 MET BBB N 1
ATOM 2181 C CA A MET B 2 105 ? 6.633 39.599 -0.629 0.530 13.099 105 MET BBB CA 1
ATOM 2182 C CA B MET B 2 105 ? 6.639 39.627 -0.518 0.470 14.135 105 MET BBB CA 1
ATOM 2183 C C A MET B 2 105 ? 6.527 40.813 0.323 0.530 13.399 105 MET BBB C 1
ATOM 2184 C C B MET B 2 105 ? 6.596 40.968 0.194 0.470 12.973 105 MET BBB C 1
ATOM 2185 O O A MET B 2 105 ? 5.456 41.443 0.354 0.530 12.879 105 MET BBB O 1
ATOM 2186 O O B MET B 2 105 ? 5.635 41.728 0.040 0.470 12.341 105 MET BBB O 1
ATOM 2195 N N . ASP B 2 106 ? 7.606 41.207 1.011 1.000 13.672 106 ASP BBB N 1
ATOM 2196 C CA . ASP B 2 106 ? 7.615 42.415 1.850 1.000 14.647 106 ASP BBB CA 1
ATOM 2197 C C . ASP B 2 106 ? 7.421 43.647 0.972 1.000 15.161 106 ASP BBB C 1
ATOM 2198 O O . ASP B 2 106 ? 6.584 44.504 1.276 1.000 19.987 106 ASP BBB O 1
ATOM 2203 N N . ASP B 2 107 ? 8.232 43.768 -0.072 1.000 14.814 107 ASP BBB N 1
ATOM 2204 C CA . ASP B 2 107 ? 8.370 45.037 -0.806 1.000 16.417 107 ASP BBB CA 1
ATOM 2205 C C . ASP B 2 107 ? 7.146 45.298 -1.670 1.000 16.051 107 ASP BBB C 1
ATOM 2206 O O . ASP B 2 107 ? 6.789 46.455 -1.844 1.000 20.088 107 ASP BBB O 1
ATOM 2211 N N . ARG B 2 108 ? 6.555 44.251 -2.232 1.000 15.349 108 ARG BBB N 1
ATOM 2212 C CA . ARG B 2 108 ? 5.515 44.424 -3.270 1.000 15.774 108 ARG BBB CA 1
ATOM 2213 C C . ARG B 2 108 ? 4.118 44.042 -2.816 1.000 16.349 108 ARG BBB C 1
ATOM 2214 O O . ARG B 2 108 ? 3.167 44.344 -3.543 1.000 22.238 108 ARG BBB O 1
ATOM 2222 N N . CYS B 2 109 ? 3.972 43.395 -1.680 1.000 14.103 109 CYS BBB N 1
ATOM 2223 C CA . CYS B 2 109 ? 2.666 42.865 -1.216 1.000 13.984 109 CYS BBB CA 1
ATOM 2224 C C . CYS B 2 109 ? 2.380 43.323 0.207 1.000 13.838 109 CYS BBB C 1
ATOM 2225 O O . CYS B 2 109 ? 1.306 43.842 0.450 1.000 16.817 109 CYS BBB O 1
ATOM 2228 N N . LEU B 2 110 ? 3.292 43.089 1.141 1.000 12.488 110 LEU BBB N 1
ATOM 2229 C CA . LEU B 2 110 ? 2.963 43.234 2.566 1.000 12.001 110 LEU BBB CA 1
ATOM 2230 C C . LEU B 2 110 ? 3.243 44.635 3.113 1.000 13.597 110 LEU BBB C 1
ATOM 2231 O O . LEU B 2 110 ? 2.567 45.043 4.044 1.000 14.310 110 LEU BBB O 1
ATOM 2236 N N . ASN B 2 111 ? 4.229 45.345 2.617 1.000 19.868 111 ASN BBB N 1
ATOM 2237 C CA A ASN B 2 111 ? 4.559 46.655 3.236 0.560 20.840 111 ASN BBB CA 1
ATOM 2238 C CA B ASN B 2 111 ? 4.583 46.688 3.142 0.440 22.025 111 ASN BBB CA 1
ATOM 2239 C C . ASN B 2 111 ? 3.369 47.600 2.976 1.000 19.923 111 ASN BBB C 1
ATOM 2240 O O . ASN B 2 111 ? 2.949 47.791 1.847 1.000 23.874 111 ASN BBB O 1
ATOM 2249 N N . GLY B 2 112 ? 2.836 48.136 4.055 1.000 16.566 112 GLY BBB N 1
ATOM 2250 C CA . GLY B 2 112 ? 1.680 49.045 4.007 1.000 16.423 112 GLY BBB CA 1
ATOM 2251 C C . GLY B 2 112 ? 0.353 48.308 3.924 1.000 14.962 112 GLY BBB C 1
ATOM 2252 O O . GLY B 2 112 ? -0.680 48.994 3.972 1.000 16.061 112 GLY BBB O 1
ATOM 2253 N N . LEU B 2 113 ? 0.344 46.974 3.882 1.000 12.650 113 LEU BBB N 1
ATOM 2254 C CA . LEU B 2 113 ? -0.939 46.243 3.699 1.000 12.540 113 LEU BBB CA 1
ATOM 2255 C C . LEU B 2 113 ? -1.790 46.374 4.962 1.000 12.141 113 LEU BBB C 1
ATOM 2256 O O . LEU B 2 113 ? -3.013 46.544 4.861 1.000 12.184 113 LEU BBB O 1
ATOM 2261 N N . ARG B 2 114 ? -1.177 46.308 6.140 1.000 11.640 114 ARG BBB N 1
ATOM 2262 C CA . ARG B 2 114 ? -1.904 46.527 7.406 1.000 10.935 114 ARG BBB CA 1
ATOM 2263 C C . ARG B 2 114 ? -2.729 47.808 7.276 1.000 10.967 114 ARG BBB C 1
ATOM 2264 O O . ARG B 2 114 ? -3.923 47.816 7.612 1.000 10.954 114 ARG BBB O 1
ATOM 2272 N N . GLU B 2 115 ? -2.084 48.885 6.851 1.000 12.182 115 GLU BBB N 1
ATOM 2273 C CA . GLU B 2 115 ? -2.700 50.231 6.813 1.000 12.443 115 GLU BBB CA 1
ATOM 2274 C C . GLU B 2 115 ? -3.771 50.293 5.728 1.000 11.837 115 GLU BBB C 1
ATOM 2275 O O . GLU B 2 115 ? -4.794 50.945 5.935 1.000 11.896 115 GLU BBB O 1
ATOM 2281 N N . THR B 2 116 ? -3.509 49.656 4.579 1.000 12.936 116 THR BBB N 1
ATOM 2282 C CA . THR B 2 116 ? -4.520 49.567 3.508 1.000 12.404 116 THR BBB CA 1
ATOM 2283 C C . THR B 2 116 ? -5.788 48.909 4.074 1.000 11.137 116 THR BBB C 1
ATOM 2284 O O . THR B 2 116 ? -6.904 49.402 3.859 1.000 11.716 116 THR BBB O 1
ATOM 2288 N N . TYR B 2 117 ? -5.627 47.805 4.791 1.000 10.299 117 TYR BBB N 1
ATOM 2289 C CA . TYR B 2 117 ? -6.804 47.105 5.335 1.000 10.374 117 TYR BBB CA 1
ATOM 2290 C C . TYR B 2 117 ? -7.513 47.956 6.389 1.000 10.166 117 TYR BBB C 1
ATOM 2291 O O . TYR B 2 117 ? -8.764 47.944 6.426 1.000 10.530 117 TYR BBB O 1
ATOM 2300 N N . VAL B 2 118 ? -6.780 48.703 7.202 1.000 10.322 118 VAL BBB N 1
ATOM 2301 C CA . VAL B 2 118 ? -7.470 49.614 8.145 1.000 11.163 118 VAL BBB CA 1
ATOM 2302 C C . VAL B 2 118 ? -8.333 50.612 7.374 1.000 10.037 118 VAL BBB C 1
ATOM 2303 O O . VAL B 2 118 ? -9.464 50.861 7.752 1.000 11.520 118 VAL BBB O 1
ATOM 2307 N N . ALA B 2 119 ? -7.770 51.217 6.334 1.000 10.935 119 ALA BBB N 1
ATOM 2308 C CA . ALA B 2 119 ? -8.505 52.250 5.582 1.000 11.502 119 ALA BBB CA 1
ATOM 2309 C C . ALA B 2 119 ? -9.771 51.672 4.937 1.000 11.083 119 ALA BBB C 1
ATOM 2310 O O . ALA B 2 119 ? -10.737 52.402 4.808 1.000 14.415 119 ALA BBB O 1
ATOM 2312 N N . LEU B 2 120 ? -9.735 50.412 4.536 1.000 11.713 120 LEU BBB N 1
ATOM 2313 C CA . LEU B 2 120 ? -10.867 49.747 3.870 1.000 12.082 120 LEU BBB CA 1
ATOM 2314 C C . LEU B 2 120 ? -11.843 49.116 4.864 1.000 11.895 120 LEU BBB C 1
ATOM 2315 O O . LEU B 2 120 ? -12.952 48.767 4.450 1.000 14.594 120 LEU BBB O 1
ATOM 2320 N N . GLY B 2 121 ? -11.458 48.904 6.120 1.000 10.851 121 GLY BBB N 1
ATOM 2321 C CA . GLY B 2 121 ? -12.265 48.092 7.028 1.000 11.949 121 GLY BBB CA 1
ATOM 2322 C C . GLY B 2 121 ? -12.182 46.594 6.771 1.000 11.304 121 GLY BBB C 1
ATOM 2323 O O . GLY B 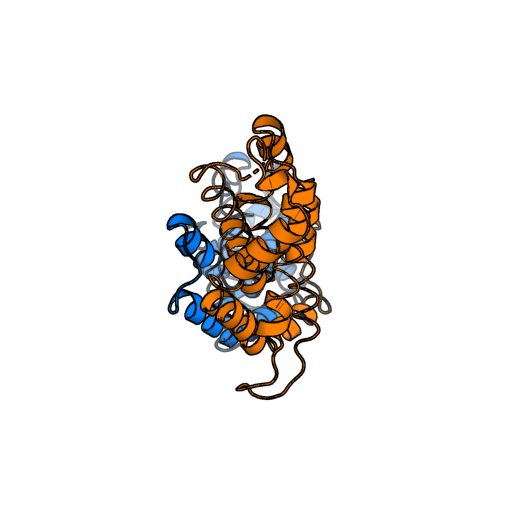2 121 ? -13.116 45.880 7.154 1.000 12.591 121 GLY BBB O 1
ATOM 2324 N N . VAL B 2 122 ? -11.096 46.099 6.186 1.000 10.735 122 VAL BBB N 1
ATOM 2325 C CA . VAL B 2 122 ? -10.901 44.649 5.977 1.000 10.498 122 VAL BBB CA 1
ATOM 2326 C C . VAL B 2 122 ? -10.305 44.069 7.251 1.000 10.386 122 VAL BBB C 1
ATOM 2327 O O . VAL B 2 122 ? -9.265 44.579 7.708 1.000 10.852 122 VAL BBB O 1
ATOM 2331 N N . PRO B 2 123 ? -10.903 43.003 7.808 1.000 10.233 123 PRO BBB N 1
ATOM 2332 C CA . PRO B 2 123 ? -10.434 42.469 9.094 1.000 11.127 123 PRO BBB CA 1
ATOM 2333 C C . PRO B 2 123 ? -9.199 41.588 8.887 1.000 10.526 123 PRO BBB C 1
ATOM 2334 O O . PRO B 2 123 ? -9.280 40.453 8.440 1.000 10.450 123 PRO BBB O 1
ATOM 2338 N N . GLY B 2 124 ? -8.060 42.104 9.295 1.000 10.769 124 GLY BBB N 1
ATOM 2339 C CA . GLY B 2 124 ? -6.796 41.402 9.076 1.000 11.677 124 GLY BBB CA 1
ATOM 2340 C C . GLY B 2 124 ? -6.674 40.097 9.818 1.000 11.367 124 GLY BBB C 1
ATOM 2341 O O . GLY B 2 124 ? -5.947 39.230 9.360 1.000 12.237 124 GLY BBB O 1
ATOM 2342 N N . ALA B 2 125 ? -7.314 39.950 10.969 1.000 11.643 125 ALA BBB N 1
ATOM 2343 C CA . ALA B 2 125 ? -7.278 38.646 11.650 1.000 12.250 125 ALA BBB CA 1
ATOM 2344 C C . ALA B 2 125 ? -7.901 37.570 10.774 1.000 12.032 125 ALA BBB C 1
ATOM 2345 O O . ALA B 2 125 ? -7.461 36.425 10.820 1.000 12.069 125 ALA BBB O 1
ATOM 2347 N N . SER B 2 126 ? -8.952 37.911 10.038 1.000 10.668 126 SER BBB N 1
ATOM 2348 C CA . SER B 2 126 ? -9.580 36.927 9.124 1.000 11.470 126 SER BBB CA 1
ATOM 2349 C C . SER B 2 126 ? -8.707 36.715 7.883 1.000 10.471 126 SER BBB C 1
ATOM 2350 O O . SER B 2 126 ? -8.631 35.592 7.394 1.000 11.906 126 SER BBB O 1
ATOM 2353 N N . VAL B 2 127 ? -8.055 37.763 7.383 1.000 10.386 127 VAL BBB N 1
ATOM 2354 C CA 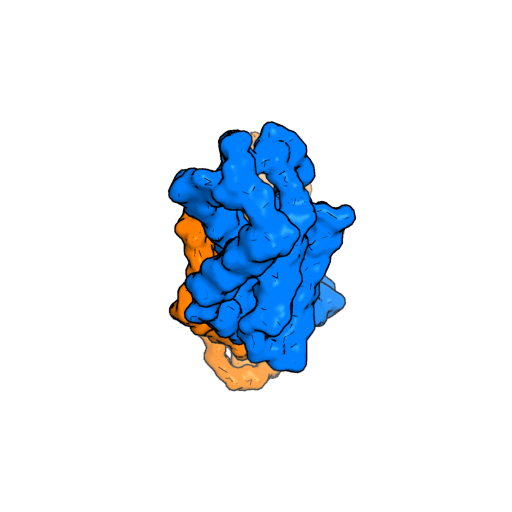. VAL B 2 127 ? -7.090 37.558 6.282 1.000 10.947 127 VAL BBB CA 1
ATOM 2355 C C . VAL B 2 127 ? -6.015 36.575 6.759 1.000 11.106 127 VAL BBB C 1
ATOM 2356 O O . VAL B 2 127 ? -5.681 35.610 6.038 1.000 11.543 127 VAL BBB O 1
ATOM 2360 N N . ALA B 2 128 ? -5.481 36.806 7.955 1.000 11.242 128 ALA BBB N 1
ATOM 2361 C CA . ALA B 2 128 ? -4.428 35.933 8.528 1.000 11.949 128 ALA BBB CA 1
ATOM 2362 C C . ALA B 2 128 ? -4.921 34.491 8.631 1.000 11.780 128 ALA BBB C 1
ATOM 2363 O O . ALA B 2 128 ? -4.163 33.573 8.332 1.000 12.873 128 ALA BBB O 1
ATOM 2365 N N . GLN B 2 129 ? -6.169 34.294 9.027 1.000 11.677 129 GLN BBB N 1
ATOM 2366 C CA . GLN B 2 129 ? -6.734 32.939 9.122 1.000 12.678 129 GLN BBB CA 1
ATOM 2367 C C . GLN B 2 129 ? -6.798 32.321 7.717 1.000 10.865 129 GLN BBB C 1
ATOM 2368 O O . GLN B 2 129 ? -6.459 31.144 7.543 1.000 11.986 129 GLN BBB O 1
ATOM 2374 N N . GLY B 2 130 ? -7.243 33.082 6.721 1.000 11.037 130 GLY BBB N 1
ATOM 237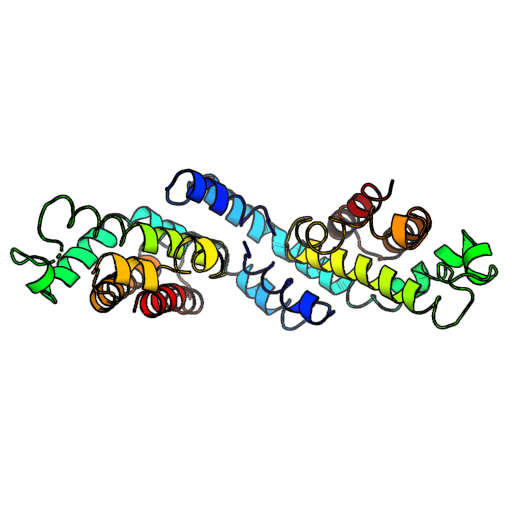5 C CA . GLY B 2 130 ? -7.243 32.585 5.331 1.000 10.636 130 GLY BBB CA 1
ATOM 2376 C C . GLY B 2 130 ? -5.852 32.172 4.889 1.000 11.453 130 GLY BBB C 1
ATOM 2377 O O . GLY B 2 130 ? -5.660 31.116 4.271 1.000 11.269 130 GLY BBB O 1
ATOM 2378 N N . VAL B 2 131 ? -4.872 33.003 5.202 1.000 11.240 131 VAL BBB N 1
ATOM 2379 C CA . VAL B 2 131 ? -3.456 32.729 4.846 1.000 11.312 131 VAL BBB CA 1
ATOM 2380 C C . VAL B 2 131 ? -3.000 31.430 5.512 1.000 11.176 131 VAL BBB C 1
ATOM 2381 O O . VAL B 2 131 ? -2.360 30.596 4.850 1.000 11.642 131 VAL BBB O 1
ATOM 2385 N N A SER B 2 132 ? -3.316 31.257 6.802 0.730 11.559 132 SER BBB N 1
ATOM 2386 N N B SER B 2 132 ? -3.295 31.277 6.813 0.270 11.819 132 SER BBB N 1
ATOM 2387 C CA A SER B 2 132 ? -2.872 30.040 7.515 0.730 12.458 132 SER BBB CA 1
ATOM 2388 C CA B SER B 2 132 ? -2.959 30.065 7.607 0.270 12.545 132 SER BBB CA 1
ATOM 2389 C C A SER B 2 132 ? -3.584 28.790 6.979 0.730 12.118 132 SER BBB C 1
ATOM 2390 C C B SER B 2 132 ? -3.568 28.824 6.955 0.270 12.051 132 SER BBB C 1
ATOM 2391 O O A SER B 2 132 ? -3.000 27.704 6.985 0.730 13.185 132 SER BBB O 1
ATOM 2392 O O B SER B 2 132 ? -2.896 27.782 6.899 0.270 12.648 132 SER BBB O 1
ATOM 2397 N N . LYS B 2 133 ? -4.812 28.940 6.499 1.000 11.677 133 LYS BBB N 1
ATOM 2398 C CA . LYS B 2 133 ? -5.508 27.812 5.855 1.000 11.910 133 LYS BBB CA 1
ATOM 2399 C C . LYS B 2 133 ? -4.865 27.496 4.514 1.000 11.328 133 LYS BBB C 1
ATOM 2400 O O . LYS B 2 133 ? -4.692 26.296 4.206 1.000 13.964 133 LYS BBB O 1
ATOM 2406 N N . MET B 2 134 ? -4.453 28.501 3.755 1.000 11.615 134 MET BBB N 1
ATOM 2407 C CA . MET B 2 134 ? -3.698 28.232 2.517 1.000 11.786 134 MET BBB CA 1
ATOM 2408 C C . MET B 2 134 ? -2.363 27.559 2.867 1.000 11.186 134 MET BBB C 1
ATOM 2409 O O . MET B 2 134 ? -1.943 26.634 2.128 1.000 12.772 134 MET BBB O 1
ATOM 2414 N N . LYS B 2 135 ? -1.720 27.971 3.955 1.000 11.055 135 LYS BBB N 1
ATOM 2415 C CA . LYS B 2 135 ? -0.450 27.339 4.377 1.000 11.579 135 LYS BBB CA 1
ATOM 2416 C C . LYS B 2 135 ? -0.648 25.838 4.556 1.000 12.185 135 LYS BBB C 1
ATOM 2417 O O . LYS B 2 135 ? 0.120 25.051 4.033 1.000 13.889 135 LYS BBB O 1
ATOM 2423 N N . GLN B 2 136 ? -1.647 25.444 5.329 1.000 13.766 136 GLN BBB N 1
ATOM 2424 C CA A GLN B 2 136 ? -1.887 24.013 5.641 0.620 16.830 136 GLN BBB CA 1
ATOM 2425 C CA B GLN B 2 136 ? -1.836 24.007 5.646 0.380 16.445 136 GLN BBB CA 1
ATOM 2426 C C . GLN B 2 136 ? -2.056 23.239 4.336 1.000 18.194 136 GLN BBB C 1
ATOM 2427 O O . GLN B 2 136 ? -1.448 22.134 4.150 1.000 19.564 136 GLN BBB O 1
ATOM 2438 N N . ALA B 2 137 ? -2.870 23.782 3.457 1.000 17.681 137 ALA BBB N 1
ATOM 2439 C CA . ALA B 2 137 ? -3.179 23.090 2.187 1.000 19.363 137 ALA BBB CA 1
ATOM 2440 C C . ALA B 2 137 ? -1.933 23.025 1.310 1.000 19.077 137 ALA BBB C 1
ATOM 2441 O O . ALA B 2 137 ? -1.646 21.969 0.695 1.000 21.836 137 ALA BBB O 1
ATOM 2443 N N . ALA B 2 138 ? -1.210 24.122 1.217 1.000 15.956 138 ALA BBB N 1
ATOM 2444 C CA . ALA B 2 138 ? -0.029 24.183 0.344 1.000 15.659 138 ALA BBB CA 1
ATOM 2445 C C . ALA B 2 138 ? 1.040 23.214 0.837 1.000 16.855 138 ALA BBB C 1
ATOM 2446 O O . ALA B 2 138 ? 1.661 22.567 -0.007 1.000 17.771 138 ALA BBB O 1
ATOM 2448 N N . ILE B 2 139 ? 1.231 23.085 2.155 1.000 17.137 139 ILE BBB N 1
ATOM 2449 C CA . ILE B 2 139 ? 2.251 22.143 2.682 1.000 19.378 139 ILE BBB CA 1
ATOM 2450 C C . ILE B 2 139 ? 1.809 20.702 2.370 1.000 20.612 139 ILE BBB C 1
ATOM 2451 O O . ILE B 2 139 ? 2.653 19.884 1.939 1.000 23.236 139 ILE BBB O 1
ATOM 2456 N N . ALA B 2 140 ? 0.533 20.388 2.545 1.000 23.085 140 ALA BBB N 1
ATOM 2457 C CA . ALA B 2 140 ? 0.017 19.021 2.314 1.000 24.387 140 ALA BBB CA 1
ATOM 2458 C C . ALA B 2 140 ? 0.263 18.644 0.851 1.000 24.690 140 ALA BBB C 1
ATOM 2459 O O . ALA B 2 140 ? 0.725 17.513 0.565 1.000 27.203 140 ALA BBB O 1
ATOM 2461 N N . ILE B 2 141 ? -0.001 19.578 -0.055 1.000 22.468 141 ILE BBB N 1
ATOM 2462 C CA . ILE B 2 141 ? 0.181 19.343 -1.519 1.000 21.594 141 ILE BBB CA 1
ATOM 2463 C C . ILE B 2 141 ? 1.675 19.299 -1.846 1.000 21.220 141 ILE BBB C 1
ATOM 2464 O O . ILE B 2 141 ? 2.119 18.361 -2.535 1.000 21.518 141 ILE BBB O 1
ATOM 2469 N N . ALA B 2 142 ? 2.451 20.261 -1.363 1.000 18.264 142 ALA BBB N 1
ATOM 2470 C CA . ALA B 2 142 ? 3.876 20.356 -1.746 1.000 19.294 142 ALA BBB CA 1
ATOM 2471 C C . ALA B 2 142 ? 4.648 19.150 -1.205 1.000 18.351 142 ALA BBB C 1
ATOM 2472 O O . ALA B 2 142 ? 5.594 18.705 -1.862 1.000 20.261 142 ALA BBB O 1
ATOM 2474 N N . ASN B 2 143 ? 4.289 18.662 -0.020 1.000 19.001 143 ASN BBB N 1
ATOM 2475 C CA . ASN B 2 143 ? 5.064 17.619 0.701 1.000 21.557 143 ASN BBB CA 1
ATOM 2476 C C . ASN B 2 143 ? 4.401 16.246 0.510 1.000 22.254 143 ASN BBB C 1
ATOM 2477 O O . ASN B 2 143 ? 4.781 15.336 1.235 1.000 25.116 143 ASN BBB O 1
ATOM 2482 N N . ASP B 2 144 ? 3.492 16.097 -0.459 1.000 25.201 144 ASP BBB N 1
ATOM 2483 C CA . ASP B 2 144 ? 2.797 14.817 -0.741 1.000 26.781 144 ASP BBB CA 1
ATOM 2484 C C . ASP B 2 144 ? 3.785 13.849 -1.402 1.000 25.371 144 ASP BBB C 1
ATOM 2485 O O . ASP B 2 144 ? 4.488 14.221 -2.347 1.000 26.195 144 ASP BBB O 1
ATOM 2490 N N . ARG B 2 145 ? 3.839 12.630 -0.880 1.000 28.923 145 ARG BBB N 1
ATOM 2491 C CA A ARG B 2 145 ? 4.834 11.595 -1.259 0.500 31.259 145 ARG BBB CA 1
ATOM 2492 C CA B ARG B 2 145 ? 4.881 11.655 -1.294 0.500 28.448 145 ARG BBB CA 1
ATOM 2493 C C . ARG B 2 145 ? 4.497 10.963 -2.612 1.000 28.199 145 ARG BBB C 1
ATOM 2494 O O . ARG B 2 145 ? 5.373 10.287 -3.166 1.000 30.104 145 ARG BBB O 1
ATOM 2509 N N . GLY B 2 146 ? 3.263 11.138 -3.089 1.000 29.944 146 GLY BBB N 1
ATOM 2510 C CA . GLY B 2 146 ? 2.806 10.541 -4.362 1.000 30.052 146 GLY BBB CA 1
ATOM 2511 C C . GLY B 2 146 ? 3.466 11.183 -5.571 1.000 29.222 146 GLY BBB C 1
ATOM 2512 O O . GLY B 2 146 ? 3.602 12.421 -5.630 1.000 31.499 146 GLY BBB O 1
ATOM 2513 N N . GLY B 2 147 ? 3.907 10.366 -6.513 1.000 28.823 147 GLY BBB N 1
ATOM 2514 C CA . GLY B 2 147 ? 4.276 10.839 -7.857 1.000 27.545 147 GLY BBB CA 1
ATOM 2515 C C . GLY B 2 147 ? 5.534 11.690 -7.855 1.000 26.238 147 GLY BBB C 1
ATOM 2516 O O . GLY B 2 147 ? 5.626 12.593 -8.688 1.000 27.382 147 GLY BBB O 1
ATOM 2517 N N . ILE B 2 148 ? 6.500 11.378 -6.992 1.000 25.524 148 ILE BBB N 1
ATOM 2518 C CA . ILE B 2 148 ? 7.772 12.144 -6.902 1.000 25.641 148 ILE BBB CA 1
ATOM 2519 C C . ILE B 2 148 ? 8.882 11.220 -6.389 1.000 25.913 148 ILE BBB C 1
ATOM 2520 O O . ILE B 2 148 ? 8.592 10.256 -5.640 1.000 28.139 148 ILE BBB O 1
ATOM 2525 N N . THR B 2 149 ? 10.125 11.505 -6.761 1.000 26.215 149 THR BBB N 1
ATOM 2526 C CA . THR B 2 149 ? 11.299 10.781 -6.210 1.000 26.922 149 THR BBB CA 1
ATOM 2527 C C . THR B 2 149 ? 11.297 11.026 -4.697 1.000 26.527 149 THR BBB C 1
ATOM 2528 O O . THR B 2 149 ? 11.169 12.195 -4.267 1.000 25.275 149 THR BBB O 1
ATOM 2532 N N . GLN B 2 150 ? 11.424 9.966 -3.907 1.000 28.407 150 GLN BBB N 1
ATOM 2533 C CA . GLN B 2 150 ? 11.299 10.037 -2.431 1.000 30.266 150 GLN BBB CA 1
ATOM 2534 C C . GLN B 2 150 ? 12.530 10.716 -1.846 1.000 29.948 150 GLN BBB C 1
ATOM 2535 O O . GLN B 2 150 ? 13.646 10.426 -2.276 1.000 30.581 150 GLN BBB O 1
ATOM 2541 N N . GLY B 2 151 ? 12.309 11.585 -0.868 1.000 27.852 151 GLY BBB N 1
ATOM 2542 C CA . GLY B 2 151 ? 13.395 12.245 -0.135 1.000 28.624 151 GLY BBB CA 1
ATOM 2543 C C . GLY B 2 151 ? 12.820 13.244 0.827 1.000 27.158 151 GLY BBB C 1
ATOM 2544 O O . GLY B 2 151 ? 11.570 13.345 0.906 1.000 29.950 151 GLY BBB O 1
ATOM 2545 N N . ASP B 2 152 ? 13.703 13.955 1.525 1.000 26.804 152 ASP BBB N 1
ATOM 2546 C CA . ASP B 2 152 ? 13.309 14.868 2.614 1.000 26.507 152 ASP BBB CA 1
ATOM 2547 C C . ASP B 2 152 ? 13.218 16.309 2.103 1.000 25.635 152 ASP BBB C 1
ATOM 2548 O O . ASP B 2 152 ? 14.194 16.805 1.525 1.000 28.355 152 ASP BBB O 1
ATOM 2553 N N . CYS B 2 153 ? 12.080 16.964 2.330 1.000 21.821 153 CYS BBB N 1
ATOM 2554 C CA . CYS B 2 153 ? 11.875 18.390 1.976 1.000 20.548 153 CYS BBB CA 1
ATOM 2555 C C . CYS B 2 153 ? 11.549 19.217 3.210 1.000 19.966 153 CYS BBB C 1
ATOM 2556 O O . CYS B 2 153 ? 10.947 20.289 3.081 1.000 19.798 153 CYS BBB O 1
ATOM 2559 N N . SER B 2 154 ? 11.919 18.730 4.391 1.000 21.638 154 SER BBB N 1
ATOM 2560 C CA . SER B 2 154 ? 11.530 19.389 5.658 1.000 22.030 154 SER BBB CA 1
ATOM 2561 C C . SER B 2 154 ? 12.055 20.828 5.727 1.000 19.083 154 SER BBB C 1
ATOM 2562 O O . SER B 2 154 ? 11.296 21.718 6.219 1.000 20.507 154 SER BBB O 1
ATOM 2565 N N . SER B 2 155 ? 13.291 21.090 5.298 1.000 19.281 155 SER BBB N 1
ATOM 2566 C CA A SER B 2 155 ? 13.861 22.463 5.331 0.620 18.114 155 SER BBB CA 1
ATOM 2567 C CA B SER B 2 155 ? 13.871 22.461 5.322 0.380 18.667 155 SER BBB CA 1
ATOM 2568 C C . SER B 2 155 ? 12.991 23.385 4.469 1.000 17.180 155 SER BBB C 1
ATOM 2569 O O . SER B 2 155 ? 12.624 24.480 4.939 1.000 16.876 155 SER BBB O 1
ATOM 2574 N N . LEU B 2 156 ? 12.621 22.938 3.273 1.000 15.611 156 LEU BBB N 1
ATOM 2575 C CA . LEU B 2 156 ? 11.773 23.765 2.409 1.000 14.477 156 LEU BBB CA 1
ATOM 2576 C C . LEU B 2 156 ? 10.395 23.978 3.015 1.000 14.685 156 LEU BBB C 1
ATOM 2577 O O . LEU B 2 156 ? 9.840 25.061 2.858 1.000 14.481 156 LEU BBB O 1
ATOM 2582 N N A MET B 2 157 ? 9.839 22.974 3.675 0.600 14.753 157 MET BBB N 1
ATOM 2583 N N B MET B 2 157 ? 9.837 22.974 3.681 0.400 15.137 157 MET BBB N 1
ATOM 2584 C CA A MET B 2 157 ? 8.496 23.152 4.277 0.600 15.074 157 MET BBB CA 1
ATOM 2585 C CA B MET B 2 157 ? 8.492 23.129 4.290 0.400 15.934 157 MET BBB CA 1
ATOM 2586 C C A MET B 2 157 ? 8.586 24.172 5.423 0.600 13.732 157 MET BBB C 1
ATOM 2587 C C B MET B 2 157 ? 8.568 24.143 5.443 0.400 14.924 157 MET BBB C 1
ATOM 2588 O O A MET B 2 157 ? 7.657 24.981 5.569 0.600 14.768 157 MET BBB O 1
ATOM 2589 O O B MET B 2 157 ? 7.609 24.918 5.608 0.400 15.935 157 MET BBB O 1
ATOM 2598 N N . SER B 2 158 ? 9.657 24.163 6.214 1.000 15.290 158 SER BBB N 1
ATOM 2599 C CA A SER B 2 158 ? 9.861 25.174 7.282 0.640 15.137 158 SER BBB CA 1
ATOM 2600 C CA B SER B 2 158 ? 9.868 25.181 7.282 0.360 15.359 158 SER BBB CA 1
ATOM 2601 C C . SER B 2 158 ? 9.969 26.571 6.643 1.000 14.496 158 SER BBB C 1
ATOM 2602 O O . SER B 2 158 ? 9.346 27.529 7.121 1.000 14.588 158 SER BBB O 1
ATOM 2607 N N . GLU B 2 159 ? 10.745 26.690 5.586 1.000 13.738 159 GLU BBB N 1
ATOM 2608 C CA . GLU B 2 159 ? 10.950 27.989 4.922 1.000 12.890 159 GLU BBB CA 1
ATOM 2609 C C . GLU B 2 159 ? 9.603 28.475 4.336 1.000 12.186 159 GLU BBB C 1
ATOM 2610 O O . GLU B 2 159 ? 9.226 29.639 4.520 1.000 12.189 159 GLU BBB O 1
ATOM 2616 N N . LEU B 2 160 ? 8.871 27.577 3.698 1.000 12.646 160 LEU BBB N 1
ATOM 2617 C CA . LEU B 2 160 ? 7.558 27.901 3.096 1.000 11.962 160 LEU BBB CA 1
ATOM 2618 C C . LEU B 2 160 ? 6.586 28.356 4.189 1.000 11.826 160 LEU BBB C 1
ATOM 2619 O O . LEU B 2 160 ? 5.904 29.378 4.036 1.000 11.818 160 LEU BBB O 1
ATOM 2624 N N . SER B 2 161 ? 6.520 27.601 5.271 1.000 12.385 161 SER BBB N 1
ATOM 2625 C CA A SER B 2 161 ? 5.666 27.965 6.421 0.680 12.721 161 SER BBB CA 1
ATOM 2626 C CA B SER B 2 161 ? 5.694 27.936 6.456 0.320 12.592 161 SER BBB CA 1
ATOM 2627 C C . SER B 2 161 ? 6.026 29.375 6.883 1.000 11.971 161 SER BBB C 1
ATOM 2628 O O . SER B 2 161 ? 5.127 30.137 7.215 1.000 12.617 161 SER BBB O 1
ATOM 2633 N N . GLY B 2 162 ? 7.311 29.681 6.942 1.000 11.658 162 GLY BBB N 1
ATOM 2634 C CA . GLY B 2 162 ? 7.763 31.010 7.372 1.000 12.031 162 GLY BBB CA 1
ATOM 2635 C C . GLY B 2 162 ? 7.209 32.112 6.487 1.000 10.810 162 GLY BBB C 1
ATOM 2636 O O . GLY B 2 162 ? 6.792 33.139 7.005 1.000 11.649 162 GLY BBB O 1
ATOM 2637 N N . TYR B 2 163 ? 7.135 31.908 5.166 1.000 11.510 163 TYR BBB N 1
ATOM 2638 C CA . TYR B 2 163 ? 6.592 32.961 4.287 1.000 10.866 163 TYR BBB CA 1
ATOM 2639 C C . TYR B 2 163 ? 5.099 33.143 4.551 1.000 10.424 163 TYR BBB C 1
ATOM 2640 O O . TYR B 2 163 ? 4.636 34.275 4.613 1.000 11.032 163 TYR BBB O 1
ATOM 2649 N N . PHE B 2 164 ? 4.347 32.052 4.673 1.000 10.836 164 PHE BBB N 1
ATOM 2650 C CA . PHE B 2 164 ? 2.912 32.195 5.003 1.000 11.072 164 PHE BBB CA 1
ATOM 2651 C C . PHE B 2 164 ? 2.737 32.905 6.359 1.000 10.293 164 PHE BBB C 1
ATOM 2652 O O . PHE B 2 164 ? 1.922 33.809 6.468 1.000 11.440 164 PHE BBB O 1
ATOM 2660 N N . ASP B 2 165 ? 3.550 32.535 7.347 1.000 10.792 165 ASP BBB N 1
ATOM 2661 C CA . ASP B 2 165 ? 3.440 33.131 8.702 1.000 11.461 165 ASP BBB CA 1
ATOM 2662 C C . ASP B 2 165 ? 3.785 34.616 8.640 1.000 10.930 165 ASP BBB C 1
ATOM 2663 O O . ASP B 2 165 ? 3.189 35.404 9.356 1.000 11.727 165 ASP BBB O 1
ATOM 2668 N N . ARG B 2 166 ? 4.747 34.985 7.813 1.000 10.749 166 ARG BBB N 1
ATOM 2669 C CA . ARG B 2 166 ? 5.126 36.394 7.628 1.000 11.365 166 ARG BBB CA 1
ATOM 2670 C C . ARG B 2 166 ? 3.958 37.191 7.046 1.000 10.646 166 ARG BBB C 1
ATOM 2671 O O . ARG B 2 166 ? 3.672 38.301 7.507 1.000 10.892 166 ARG BBB O 1
ATOM 2679 N N . ALA B 2 167 ? 3.285 36.650 6.025 1.000 10.627 167 ALA BBB N 1
ATOM 2680 C CA . ALA B 2 167 ? 2.095 37.330 5.486 1.000 10.991 167 ALA BBB CA 1
ATOM 2681 C C . ALA B 2 167 ? 1.004 37.445 6.552 1.000 10.152 167 ALA BBB C 1
ATOM 2682 O O . ALA B 2 167 ? 0.377 38.488 6.664 1.000 10.871 167 ALA BBB O 1
ATOM 2684 N N . ALA B 2 168 ? 0.747 36.369 7.291 1.000 10.294 168 ALA BBB N 1
ATOM 2685 C CA . ALA B 2 168 ? -0.292 36.382 8.328 1.000 11.188 168 ALA BBB CA 1
ATOM 2686 C C . ALA B 2 168 ? 0.003 37.466 9.368 1.000 10.869 168 ALA BBB C 1
ATOM 2687 O O . ALA B 2 168 ? -0.927 38.155 9.828 1.000 12.355 168 ALA BBB O 1
ATOM 2689 N N . ALA B 2 169 ? 1.268 37.591 9.774 1.000 10.508 169 ALA BBB N 1
ATOM 2690 C CA . ALA B 2 169 ? 1.620 38.619 10.775 1.000 11.708 169 ALA BBB CA 1
ATOM 2691 C C . ALA B 2 169 ? 1.459 40.024 10.201 1.000 10.914 169 ALA BBB C 1
ATOM 2692 O O . ALA B 2 169 ? 1.081 40.960 10.919 1.000 13.354 169 ALA BBB O 1
ATOM 2694 N N . ALA B 2 170 ? 1.749 40.176 8.916 1.000 10.760 170 ALA BBB N 1
ATOM 2695 C CA . ALA B 2 170 ? 1.822 41.522 8.315 1.000 10.862 170 ALA BBB CA 1
ATOM 2696 C C . ALA B 2 170 ? 0.443 42.173 8.170 1.000 11.569 170 ALA BBB C 1
ATOM 2697 O O . ALA B 2 170 ? 0.375 43.402 8.126 1.000 13.722 170 ALA BBB O 1
ATOM 2699 N N . VAL B 2 171 ? -0.618 41.387 8.086 1.000 11.955 171 VAL BBB N 1
ATOM 2700 C CA . VAL B 2 171 ? -1.947 41.932 7.726 1.000 14.305 171 VAL BBB CA 1
ATOM 2701 C C . VAL B 2 171 ? -2.689 42.414 8.971 1.000 18.076 171 VAL BBB C 1
ATOM 2702 O O . VAL B 2 171 ? -3.701 43.105 8.753 1.000 23.211 171 VAL BBB O 1
ATOM 2706 N N . GLY B 2 172 ? -2.229 42.065 10.187 1.000 18.475 172 GLY BBB N 1
ATOM 2707 C CA . GLY B 2 172 ? -2.940 42.311 11.453 1.000 22.862 172 GLY BBB CA 1
ATOM 2708 C C . GLY B 2 172 ? -2.342 43.405 12.302 1.000 18.059 172 GLY BBB C 1
ATOM 2709 O O . GLY B 2 172 ? -1.225 43.799 12.078 1.000 18.900 172 GLY BBB O 1
#

Sequence (333 aa):
MMKKTPMMTEEAVAAADSQGRFLSSSSELQVAFGRFRQAQAGLSAAQALSSENNADSSLVDGAAQQAVYQKFPYTTQMQGDNYASTPEGKKAKCARDIGYYLRMVTYCLIAGGTGPMMDDYLIIAGIAEIINSTFELSSPPSWYVEALKKYIKANHGLSGDAAVEANSSYLDYAVNNALSMMFDAFTKKVVSSQADARGAYVTNDQIIGALNQLVSSDGNKRIDVVNRITSNASTTIVADAARSLFADQPQLIAPGGAYTSRRRMAACLRRDMMEIILRYVTYAIFTGDGSVMMDDRCLNNGLRETYVALGVPGASVAQGVSSKMKQQAAIAIANDRRGGITQGDCSSSLMMSSELSSGYFDRAAAAVG

Radius of gyration: 24.69 Å; Cα contacts (8 Å, |Δi|>4): 430; chains: 2; bounding box: 81×56×32 Å

Solvent-accessible surface area: 15537 Å² total

Secondary structure (P-SEA, 3-state):
cccaaaaaaaaaaaacccccaaaaaaaaaaaacaaaaaaaaaaaaaaaaaaaaaaaaaaaaacccccccccccccccaaaaaaaaaaaaaaaaaaaaaaaaccaaaaaaccccaaaaaaaaacccaaaaaaaaaaaaacccccaaaaaaaaaaaaaaaaaac/cccaaaaaaaaaaaacccccaaaaaaaaaaaaaaaaaaaaaaaaaaaaaaaaaaaaaaaaaaccccccccccccaaaaaaaaaaaaaaaaaaaaaaaaccccccccccccaaaaaaaaacccaaaaaaaaaaaaaaaaaaaacccccccccaaaaaaaaaaaaaaaaaaac